Protein AF-A0A0D9NR97-F1 (afdb_monomer_lite)

InterPro domains:
  IPR059857 Pneumocandin biosynthesis cluster protein B, C-terminal domain [PF28402] (47-247)

Radius of gyration: 28.28 Å; chains: 1; bounding box: 56×122×60 Å

Secondary structure (DSSP, 8-state):
-----------------PPP----HHHHHHHHHHHHHHHHHHH--HHHHHHHHTTB-TTHHHHHHHHHHHHHHHTTTGGGG-----S---TTHHHHHHHHHHHHHHHH-TT-HHHHHHHHHHHHHHHHHHHHHHHHT-TTSTTSS-TTSHHHHHHHHHHHHHHHHH-GGGGT--HHHHHHHHHHHHHHHHHHHHHHHHHHHH-THHHHHB-HHHHHHHH-TTS-HHHHHHHHHHHHHH-HHHHHHHHHHHHHHHHHHHTSS-TT--HHHHHHHHHHHHHHHHHHHHHS-SS-------

Structure (mmCIF, N/CA/C/O backbone):
data_AF-A0A0D9NR97-F1
#
_entry.id   AF-A0A0D9NR97-F1
#
loop_
_atom_site.group_PDB
_atom_site.id
_atom_site.type_symbol
_atom_site.label_atom_id
_atom_site.label_alt_id
_atom_site.label_comp_id
_atom_site.label_asym_id
_atom_site.label_entity_id
_atom_site.label_seq_id
_atom_site.pdbx_PDB_ins_code
_atom_site.Cartn_x
_atom_site.Cartn_y
_atom_site.Cartn_z
_atom_site.occupancy
_atom_site.B_iso_or_equiv
_atom_site.auth_seq_id
_atom_site.auth_comp_id
_atom_site.auth_asym_id
_atom_site.auth_atom_id
_atom_site.pdbx_PDB_model_num
ATOM 1 N N . MET A 1 1 ? 11.703 -91.567 6.186 1.00 35.62 1 MET A N 1
ATOM 2 C CA . MET A 1 1 ? 12.306 -92.041 7.448 1.00 35.62 1 MET A CA 1
ATOM 3 C C . MET A 1 1 ? 11.923 -91.049 8.542 1.00 35.62 1 MET A C 1
ATOM 5 O O . MET A 1 1 ? 11.909 -89.858 8.264 1.00 35.62 1 MET A O 1
ATOM 9 N N . CYS A 1 2 ? 11.485 -91.590 9.680 1.00 31.70 2 CYS A N 1
ATOM 10 C CA . CYS A 1 2 ? 10.753 -91.023 10.828 1.00 31.70 2 CYS A CA 1
ATOM 11 C C . CYS A 1 2 ? 11.401 -89.784 11.506 1.00 31.70 2 CYS A C 1
ATOM 13 O O . CYS A 1 2 ? 12.622 -89.689 11.503 1.00 31.70 2 CYS A O 1
ATOM 15 N N . SER A 1 3 ? 10.616 -88.772 11.929 1.00 32.66 3 SER A N 1
ATOM 16 C CA . SER A 1 3 ? 10.076 -88.501 13.305 1.00 32.66 3 SER A CA 1
ATOM 17 C C . SER A 1 3 ? 11.116 -87.917 14.288 1.00 32.66 3 SER A C 1
ATOM 19 O O . SER A 1 3 ? 12.247 -88.371 14.273 1.00 32.66 3 SER A O 1
ATOM 21 N N . THR A 1 4 ? 10.859 -86.971 15.208 1.00 38.06 4 THR A N 1
ATOM 22 C CA . THR A 1 4 ? 9.632 -86.335 15.754 1.00 38.06 4 THR A CA 1
ATOM 23 C C . THR A 1 4 ? 10.000 -85.183 16.719 1.00 38.06 4 THR A C 1
ATOM 25 O O . THR A 1 4 ? 11.103 -85.191 17.255 1.00 38.06 4 THR A O 1
ATOM 28 N N . ALA A 1 5 ? 8.984 -84.359 17.046 1.00 35.72 5 ALA A N 1
ATOM 29 C CA . ALA A 1 5 ? 8.698 -83.694 18.342 1.00 35.72 5 ALA A CA 1
ATOM 30 C C . ALA A 1 5 ? 9.379 -82.343 18.669 1.00 35.72 5 ALA A C 1
ATOM 32 O O . ALA A 1 5 ? 10.565 -82.177 18.433 1.00 35.72 5 ALA A O 1
ATOM 33 N N . SER A 1 6 ? 8.730 -81.342 19.286 1.00 34.75 6 SER A N 1
ATOM 34 C CA . SER A 1 6 ? 7.321 -81.090 19.664 1.00 34.75 6 SER A CA 1
ATOM 35 C C . SER A 1 6 ? 7.167 -79.609 20.084 1.00 34.75 6 SER A C 1
ATOM 37 O O . SER A 1 6 ? 8.110 -79.025 20.611 1.00 34.75 6 SER A O 1
ATOM 39 N N . LEU A 1 7 ? 5.971 -79.031 19.904 1.00 36.19 7 LEU A N 1
ATOM 40 C CA . LEU A 1 7 ? 5.485 -77.808 20.583 1.00 36.19 7 LEU A CA 1
ATOM 41 C C . LEU A 1 7 ? 5.020 -78.127 22.022 1.00 36.19 7 LEU A C 1
ATOM 43 O O . LEU A 1 7 ? 4.705 -79.286 22.304 1.00 36.19 7 LEU A O 1
ATOM 47 N N . PRO A 1 8 ? 4.891 -77.114 22.905 1.00 39.56 8 PRO A N 1
ATOM 48 C CA . PRO A 1 8 ? 3.546 -76.768 23.391 1.00 39.56 8 PRO A CA 1
ATOM 49 C C . PRO A 1 8 ? 3.269 -75.256 23.620 1.00 39.56 8 PRO A C 1
ATOM 51 O O . PRO A 1 8 ? 4.105 -74.392 23.394 1.00 39.56 8 PRO A O 1
ATOM 54 N N . GLN A 1 9 ? 2.015 -75.015 24.015 1.00 36.81 9 GLN A N 1
ATOM 55 C CA . GLN A 1 9 ? 1.091 -73.869 23.921 1.00 36.81 9 GLN A CA 1
ATOM 56 C C . GLN A 1 9 ? 1.273 -72.618 24.837 1.00 36.81 9 GLN A C 1
ATOM 58 O O . GLN A 1 9 ? 2.148 -72.618 25.698 1.00 36.81 9 GLN A O 1
ATOM 63 N N . PRO A 1 10 ? 0.421 -71.563 24.663 1.00 45.75 10 PRO A N 1
ATOM 64 C CA . PRO A 1 10 ? 0.553 -70.212 25.248 1.00 45.75 10 PRO A CA 1
ATOM 65 C C . PRO A 1 10 ? -0.443 -69.849 26.388 1.00 45.75 10 PRO A C 1
ATOM 67 O O . PRO A 1 10 ? -1.363 -70.618 26.662 1.00 45.75 10 PRO A O 1
ATOM 70 N N . ALA A 1 11 ? -0.286 -68.608 26.913 1.00 36.69 11 ALA A N 1
ATOM 71 C CA . ALA A 1 11 ? -1.180 -67.719 27.718 1.00 36.69 11 ALA A CA 1
ATOM 72 C C . ALA A 1 11 ? -0.652 -67.397 29.152 1.00 36.69 11 ALA A C 1
ATOM 74 O O . ALA A 1 11 ? 0.082 -68.231 29.679 1.00 36.69 11 ALA A O 1
ATOM 75 N N . PRO A 1 12 ? -0.991 -66.249 29.812 1.00 43.81 12 PRO A N 1
ATOM 76 C CA . PRO A 1 12 ? -2.161 -65.384 29.589 1.00 43.81 12 PRO A CA 1
ATOM 77 C C . PRO A 1 12 ? -1.945 -63.847 29.602 1.00 43.81 12 PRO A C 1
ATOM 79 O O . PRO A 1 12 ? -0.886 -63.318 29.926 1.00 43.81 12 PRO A O 1
ATOM 82 N N . ASN A 1 13 ? -3.033 -63.159 29.239 1.00 35.06 13 ASN A N 1
ATOM 83 C CA . ASN A 1 13 ? -3.284 -61.719 29.319 1.00 35.06 13 ASN A CA 1
ATOM 84 C C . ASN A 1 13 ? -3.136 -61.142 30.738 1.00 35.06 13 ASN A C 1
ATOM 86 O O . ASN A 1 13 ? -3.553 -61.774 31.708 1.00 35.06 13 ASN A O 1
ATOM 90 N N . ALA A 1 14 ? -2.709 -59.880 30.818 1.00 33.94 14 ALA A N 1
ATOM 91 C CA . ALA A 1 14 ? -3.096 -58.958 31.884 1.00 33.94 14 ALA A CA 1
ATOM 92 C C . ALA A 1 14 ? -3.312 -57.550 31.296 1.00 33.94 14 ALA A C 1
ATOM 94 O O . ALA A 1 14 ? -2.522 -57.066 30.485 1.00 33.94 14 ALA A O 1
ATOM 95 N N . GLU A 1 15 ? -4.438 -56.958 31.680 1.00 29.20 15 GLU A N 1
ATOM 96 C CA . GLU A 1 15 ? -4.997 -55.668 31.275 1.00 29.20 15 GLU A CA 1
ATOM 97 C C . GLU A 1 15 ? -4.168 -54.441 31.718 1.00 29.20 15 GLU A C 1
ATOM 99 O O . GLU A 1 15 ? -3.645 -54.416 32.826 1.00 29.20 15 GLU A O 1
ATOM 104 N N . SER A 1 16 ? -4.100 -53.441 30.819 1.00 34.53 16 SER A N 1
ATOM 105 C CA . SER A 1 16 ? -4.274 -51.967 30.949 1.00 34.53 16 SER A CA 1
ATOM 106 C C . SER A 1 16 ? -4.030 -51.224 32.292 1.00 34.53 16 SER A C 1
ATOM 108 O O . SER A 1 16 ? -4.336 -51.758 33.352 1.00 34.53 16 SER A O 1
ATOM 110 N N . PRO A 1 17 ? -3.619 -49.925 32.277 1.00 38.81 17 PRO A N 1
ATOM 111 C CA . PRO A 1 17 ? -4.334 -48.884 31.523 1.00 38.81 17 PRO A CA 1
ATOM 112 C C . PRO A 1 17 ? -3.490 -47.836 30.774 1.00 38.81 17 PRO A C 1
ATOM 114 O O . PRO A 1 17 ? -2.342 -47.533 31.090 1.00 38.81 17 PRO A O 1
ATOM 117 N N . ALA A 1 18 ? -4.146 -47.250 29.773 1.00 38.41 18 ALA A N 1
ATOM 118 C CA . ALA A 1 18 ? -3.753 -46.043 29.057 1.00 38.41 18 ALA A CA 1
ATOM 119 C C . ALA A 1 18 ? -3.677 -44.800 29.967 1.00 38.41 18 ALA A C 1
ATOM 121 O O . ALA A 1 18 ? -4.406 -44.725 30.957 1.00 38.41 18 ALA A O 1
ATOM 122 N N . PRO A 1 19 ? -2.976 -43.740 29.530 1.00 34.38 19 PRO A N 1
ATOM 123 C CA . PRO A 1 19 ? -3.436 -42.383 29.727 1.00 34.38 19 PRO A CA 1
ATOM 124 C C . PRO A 1 19 ? -4.036 -41.848 28.421 1.00 34.38 19 PRO A C 1
ATOM 126 O O . PRO A 1 19 ? -3.385 -41.712 27.386 1.00 34.38 19 PRO A O 1
ATOM 129 N N . SER A 1 20 ? -5.319 -41.529 28.512 1.00 35.38 20 SER A N 1
ATOM 130 C CA . SER A 1 20 ? -5.967 -40.453 27.777 1.00 35.38 20 SER A CA 1
ATOM 131 C C . SER A 1 20 ? -5.199 -39.138 27.949 1.00 35.38 20 SER A C 1
ATOM 133 O O . SER A 1 20 ? -4.900 -38.765 29.082 1.00 35.38 20 SER A O 1
ATOM 135 N N . ASN A 1 21 ? -4.942 -38.403 26.868 1.00 29.48 21 ASN A N 1
ATOM 136 C CA . ASN A 1 21 ? -5.520 -37.069 26.663 1.00 29.48 21 ASN A CA 1
ATOM 137 C C . ASN A 1 21 ? -4.969 -36.389 25.408 1.00 29.48 21 ASN A C 1
ATOM 139 O O . ASN A 1 21 ? -3.797 -36.497 25.053 1.00 29.48 21 ASN A O 1
ATOM 143 N N . ALA A 1 22 ? -5.896 -35.700 24.753 1.00 41.59 22 ALA A N 1
ATOM 144 C CA . ALA A 1 22 ? -5.688 -34.740 23.692 1.00 41.59 22 ALA A CA 1
ATOM 145 C C . ALA A 1 22 ? -4.901 -33.504 24.179 1.00 41.59 22 ALA A C 1
ATOM 147 O O . ALA A 1 22 ? -4.722 -33.299 25.376 1.00 41.59 22 ALA A O 1
ATOM 148 N N . ASP A 1 23 ? -4.504 -32.671 23.213 1.00 35.78 23 ASP A N 1
ATOM 149 C CA . ASP A 1 23 ? -4.146 -31.255 23.379 1.00 35.78 23 ASP A CA 1
ATOM 150 C C . ASP A 1 23 ? -2.832 -30.931 24.112 1.00 35.78 23 ASP A C 1
ATOM 152 O O . ASP A 1 23 ? -2.814 -30.569 25.280 1.00 35.78 23 ASP A O 1
ATOM 156 N N . SER A 1 24 ? -1.687 -30.954 23.415 1.00 40.44 24 SER A N 1
ATOM 157 C CA . SER A 1 24 ? -0.455 -30.313 23.943 1.00 40.44 24 SER A CA 1
ATOM 158 C C . SER A 1 24 ? 0.471 -29.680 22.898 1.00 40.44 24 SER A C 1
ATOM 160 O O . SER A 1 24 ? 1.486 -29.089 23.249 1.00 40.44 24 SER A O 1
ATOM 162 N N . VAL A 1 25 ? 0.130 -29.710 21.606 1.00 42.81 25 VAL A N 1
ATOM 163 C CA . VAL A 1 25 ? 0.973 -29.065 20.574 1.00 42.81 25 VAL A CA 1
ATOM 164 C C . VAL A 1 25 ? 0.661 -27.564 20.427 1.00 42.81 25 VAL A C 1
ATOM 166 O O . VAL A 1 25 ? 1.450 -26.819 19.854 1.00 42.81 25 VAL A O 1
ATOM 169 N N . ASN A 1 26 ? -0.453 -27.084 20.994 1.00 44.22 26 ASN A N 1
ATOM 170 C CA . ASN A 1 26 ? -0.890 -25.691 20.851 1.00 44.22 26 ASN A CA 1
ATOM 171 C C . ASN A 1 26 ? -0.457 -24.778 22.017 1.00 44.22 26 ASN A C 1
ATOM 173 O O . ASN A 1 26 ? -0.358 -23.568 21.835 1.00 44.22 26 ASN A O 1
ATOM 177 N N . GLU A 1 27 ? -0.149 -25.330 23.197 1.00 40.56 27 GLU A N 1
ATOM 178 C CA . GLU A 1 27 ? 0.243 -24.527 24.366 1.00 40.56 27 GLU A CA 1
ATOM 179 C C . GLU A 1 27 ? 1.685 -24.021 24.274 1.00 40.56 27 GLU A C 1
ATOM 181 O O . GLU A 1 27 ? 1.935 -22.854 24.545 1.00 40.56 27 GLU A O 1
ATOM 186 N N . ALA A 1 28 ? 2.635 -24.836 23.801 1.00 42.94 28 ALA A N 1
ATOM 187 C CA . ALA A 1 28 ? 4.038 -24.419 23.706 1.00 42.94 28 ALA A CA 1
ATOM 188 C C . ALA A 1 28 ? 4.248 -23.249 22.723 1.00 42.94 28 ALA A C 1
ATOM 190 O O . ALA A 1 28 ? 4.999 -22.318 23.012 1.00 42.94 28 ALA A O 1
ATOM 191 N N . GLY A 1 29 ? 3.546 -23.255 21.583 1.00 38.19 29 GLY A N 1
ATOM 192 C CA . GLY A 1 29 ? 3.574 -22.146 20.624 1.00 38.19 29 GLY A CA 1
ATOM 193 C C . GLY A 1 29 ? 2.890 -20.881 21.154 1.00 38.19 29 GLY A C 1
ATOM 194 O O . GLY A 1 29 ? 3.375 -19.778 20.913 1.00 38.19 29 GLY A O 1
ATOM 195 N N . GLN A 1 30 ? 1.804 -21.031 21.921 1.00 44.72 30 GLN A N 1
ATOM 196 C CA . GLN A 1 30 ? 1.100 -19.904 22.539 1.00 44.72 30 GLN A CA 1
ATOM 197 C C . GLN A 1 30 ? 1.875 -19.292 23.709 1.00 44.72 30 GLN A C 1
ATOM 199 O O . GLN A 1 30 ? 1.870 -18.072 23.847 1.00 44.72 30 GLN A O 1
ATOM 204 N N . THR A 1 31 ? 2.566 -20.096 24.517 1.00 47.78 31 THR A N 1
ATOM 205 C CA . THR A 1 31 ? 3.389 -19.615 25.636 1.00 47.78 31 THR A CA 1
ATOM 206 C C . THR A 1 31 ? 4.605 -18.842 25.130 1.00 47.78 31 THR A C 1
ATOM 208 O O . THR A 1 31 ? 4.822 -17.717 25.562 1.00 47.78 31 THR A O 1
ATOM 211 N N . ILE A 1 32 ? 5.317 -19.350 24.114 1.00 53.28 32 ILE A N 1
ATOM 212 C CA . ILE A 1 32 ? 6.463 -18.640 23.510 1.00 53.28 32 ILE A CA 1
ATOM 213 C C . ILE A 1 32 ? 6.027 -17.318 22.859 1.00 53.28 32 ILE A C 1
ATOM 215 O O . ILE A 1 32 ? 6.727 -16.310 22.962 1.00 53.28 32 ILE A O 1
ATOM 219 N N . GLN A 1 33 ? 4.868 -17.305 22.193 1.00 55.91 33 GLN A N 1
ATOM 220 C CA . GLN A 1 33 ? 4.321 -16.085 21.604 1.00 55.91 33 GLN A CA 1
ATOM 221 C C . GLN A 1 33 ? 3.902 -15.077 22.688 1.00 55.91 33 GLN A C 1
ATOM 223 O O . GLN A 1 33 ? 4.242 -13.904 22.576 1.00 55.91 33 GLN A O 1
ATOM 228 N N . ARG A 1 34 ? 3.240 -15.530 23.764 1.00 59.25 34 ARG A N 1
ATOM 229 C CA . ARG A 1 34 ? 2.846 -14.680 24.902 1.00 59.25 34 ARG A CA 1
ATOM 230 C C . ARG A 1 34 ? 4.043 -14.090 25.642 1.00 59.25 34 ARG A C 1
ATOM 232 O O . ARG A 1 34 ? 4.005 -12.913 25.976 1.00 59.25 34 ARG A O 1
ATOM 239 N N . ASP A 1 35 ? 5.103 -14.861 25.861 1.00 57.41 35 ASP A N 1
ATOM 240 C CA . ASP A 1 35 ? 6.305 -14.375 26.548 1.00 57.41 35 ASP A CA 1
ATOM 241 C C . ASP A 1 35 ? 7.045 -13.321 25.710 1.00 57.41 35 ASP A C 1
ATOM 243 O O . ASP A 1 35 ? 7.505 -12.302 26.232 1.00 57.41 35 ASP A O 1
ATOM 247 N N . ALA A 1 36 ? 7.104 -13.521 24.389 1.00 61.53 36 ALA A N 1
ATOM 248 C CA . ALA A 1 36 ? 7.646 -12.533 23.460 1.00 61.53 36 ALA A CA 1
ATOM 249 C C . ALA A 1 36 ? 6.779 -11.264 23.393 1.00 61.53 36 ALA A C 1
ATOM 251 O O . ALA A 1 36 ? 7.316 -10.157 23.357 1.00 61.53 36 ALA A O 1
ATOM 252 N N . ASP A 1 37 ? 5.454 -11.412 23.405 1.00 63.28 37 ASP A N 1
ATOM 253 C CA . ASP A 1 37 ? 4.512 -10.293 23.378 1.00 63.28 37 ASP A CA 1
ATOM 254 C C . ASP A 1 37 ? 4.569 -9.482 24.691 1.00 63.28 37 ASP A C 1
ATOM 256 O O . ASP A 1 37 ? 4.649 -8.254 24.639 1.00 63.28 37 ASP A O 1
ATOM 260 N N . ASN A 1 38 ? 4.663 -10.138 25.854 1.00 62.28 38 ASN A N 1
ATOM 261 C CA . ASN A 1 38 ? 4.843 -9.480 27.157 1.00 62.28 38 ASN A CA 1
ATOM 262 C C . ASN A 1 38 ? 6.177 -8.718 27.233 1.00 62.28 38 ASN A C 1
ATOM 264 O O . ASN A 1 38 ? 6.213 -7.557 27.634 1.00 62.28 38 ASN A O 1
ATOM 268 N N . SER A 1 39 ? 7.271 -9.317 26.749 1.00 67.31 39 SER A N 1
ATOM 269 C CA . SER A 1 39 ? 8.572 -8.638 26.679 1.00 67.31 39 SER A CA 1
ATOM 270 C C . SER A 1 39 ? 8.544 -7.398 25.774 1.00 67.31 39 SER A C 1
ATOM 272 O O . SER A 1 39 ? 9.239 -6.419 26.046 1.00 67.31 39 SER A O 1
ATOM 274 N N . ILE A 1 40 ? 7.732 -7.405 24.711 1.00 66.94 40 ILE A N 1
ATOM 275 C CA . ILE A 1 40 ? 7.556 -6.250 23.820 1.00 66.94 40 ILE A CA 1
ATOM 276 C C . ILE A 1 40 ? 6.692 -5.166 24.469 1.00 66.94 40 ILE A C 1
ATOM 278 O O . ILE A 1 40 ? 6.982 -3.987 24.258 1.00 66.94 40 ILE A O 1
ATOM 282 N N . GLN A 1 41 ? 5.666 -5.528 25.249 1.00 64.69 41 GLN A N 1
ATOM 283 C CA . GLN A 1 41 ? 4.897 -4.550 26.031 1.00 64.69 41 GLN A CA 1
ATOM 284 C C . GLN A 1 41 ? 5.812 -3.784 26.991 1.00 64.69 41 GLN A C 1
ATOM 286 O O . GLN A 1 41 ? 5.745 -2.556 27.033 1.00 64.69 41 GLN A O 1
ATOM 291 N N . ASP A 1 42 ? 6.734 -4.485 27.652 1.00 61.34 42 ASP A N 1
ATOM 292 C CA . ASP A 1 42 ? 7.694 -3.884 28.584 1.00 61.34 42 ASP A CA 1
ATOM 293 C C . ASP A 1 42 ? 8.821 -3.104 27.878 1.00 61.34 42 ASP A C 1
ATOM 295 O O . ASP A 1 42 ? 9.339 -2.122 28.411 1.00 61.34 42 ASP A O 1
ATOM 299 N N . ALA A 1 43 ? 9.203 -3.503 26.659 1.00 68.25 43 ALA A N 1
ATOM 300 C CA . ALA A 1 43 ? 10.280 -2.870 25.890 1.00 68.25 43 ALA A CA 1
ATOM 301 C C . ALA A 1 43 ? 9.822 -1.713 24.976 1.00 68.25 43 ALA A C 1
ATOM 303 O O . ALA A 1 43 ? 10.659 -1.020 24.383 1.00 68.25 43 ALA A O 1
ATOM 304 N N . ALA A 1 44 ? 8.514 -1.495 24.808 1.00 75.75 44 ALA A N 1
ATOM 305 C CA . ALA A 1 44 ? 7.996 -0.451 23.932 1.00 75.75 44 ALA A CA 1
ATOM 306 C C . ALA A 1 44 ? 8.230 0.942 24.535 1.00 75.75 44 ALA A C 1
ATOM 308 O O . ALA A 1 44 ? 7.672 1.308 25.566 1.00 75.75 44 ALA A O 1
ATOM 309 N N . THR A 1 45 ? 9.025 1.776 23.858 1.00 84.50 45 THR A N 1
ATOM 310 C CA . THR A 1 45 ? 9.259 3.146 24.334 1.00 84.50 45 THR A CA 1
ATOM 311 C C . THR A 1 45 ? 7.969 3.982 24.261 1.00 84.50 45 THR A C 1
ATOM 313 O O . THR A 1 45 ? 7.220 3.863 23.282 1.00 84.50 45 THR A O 1
ATOM 316 N N . PRO A 1 46 ? 7.710 4.897 25.218 1.00 85.69 46 PRO A N 1
ATOM 317 C CA . PRO A 1 46 ? 6.501 5.734 25.215 1.00 85.69 46 PRO A CA 1
ATOM 318 C C . PRO A 1 46 ? 6.292 6.522 23.909 1.00 85.69 46 PRO A C 1
ATOM 320 O O . PRO A 1 46 ? 5.164 6.695 23.434 1.00 85.69 46 PRO A O 1
ATOM 323 N N . GLY A 1 47 ? 7.390 6.953 23.278 1.00 87.50 47 GLY A N 1
ATOM 324 C CA . GLY A 1 47 ? 7.358 7.617 21.974 1.00 87.50 47 GLY A CA 1
ATOM 325 C C . GLY A 1 47 ? 6.845 6.705 20.856 1.00 87.50 47 GLY A C 1
ATOM 326 O O . GLY A 1 47 ? 6.003 7.120 20.061 1.00 87.50 47 GLY A O 1
ATOM 327 N N . LEU A 1 48 ? 7.286 5.443 20.818 1.00 89.75 48 LEU A N 1
ATOM 328 C CA . LEU A 1 48 ? 6.836 4.474 19.818 1.00 89.75 48 LEU A CA 1
ATOM 329 C C . LEU A 1 48 ? 5.356 4.111 20.007 1.00 89.75 48 LEU A C 1
ATOM 331 O O . LEU A 1 48 ? 4.624 4.030 19.022 1.00 89.75 48 LEU A O 1
ATOM 335 N N . VAL A 1 49 ? 4.902 3.966 21.257 1.00 90.12 49 VAL A N 1
ATOM 336 C CA . VAL A 1 49 ? 3.487 3.726 21.598 1.00 90.12 49 VAL A CA 1
ATOM 337 C C . VAL A 1 49 ? 2.600 4.871 21.112 1.00 90.12 49 VAL A C 1
ATOM 339 O O . VAL A 1 49 ? 1.549 4.628 20.514 1.00 90.12 49 VAL A O 1
ATOM 342 N N . THR A 1 50 ? 3.046 6.113 21.303 1.00 91.19 50 THR A N 1
ATOM 343 C CA . THR A 1 50 ? 2.327 7.313 20.850 1.00 91.19 50 THR A CA 1
ATOM 344 C C . THR A 1 50 ? 2.240 7.371 19.324 1.00 91.19 50 THR A C 1
ATOM 346 O O . THR A 1 50 ? 1.160 7.576 18.766 1.00 91.19 50 THR A O 1
ATOM 349 N N . VAL A 1 51 ? 3.354 7.119 18.629 1.00 92.69 51 VAL A N 1
ATOM 350 C CA . VAL A 1 51 ? 3.397 7.076 17.157 1.00 92.69 51 VAL A CA 1
ATOM 351 C C . VAL A 1 51 ? 2.496 5.969 16.607 1.00 92.69 51 VAL A C 1
ATOM 353 O O . VAL A 1 51 ? 1.737 6.205 15.667 1.00 92.69 51 VAL A O 1
ATOM 356 N N . ALA A 1 52 ? 2.540 4.778 17.207 1.00 93.25 52 ALA A N 1
ATOM 357 C CA . ALA A 1 52 ? 1.694 3.646 16.841 1.00 93.25 52 ALA A CA 1
ATOM 358 C C . ALA A 1 52 ? 0.203 3.990 16.953 1.00 93.25 52 ALA A C 1
ATOM 360 O O . ALA A 1 52 ? -0.559 3.723 16.023 1.00 93.25 52 ALA A O 1
ATOM 361 N N . LYS A 1 53 ? -0.201 4.672 18.033 1.00 92.06 53 LYS A N 1
ATOM 362 C CA . LYS A 1 53 ? -1.592 5.098 18.228 1.00 92.06 53 LYS A CA 1
ATOM 363 C C . LYS A 1 53 ? -2.081 6.034 17.117 1.00 92.06 53 LYS A C 1
ATOM 365 O O . LYS A 1 53 ? -3.222 5.939 16.678 1.00 92.06 53 LYS A O 1
ATOM 370 N N . ALA A 1 54 ? -1.202 6.904 16.623 1.00 93.19 54 ALA A N 1
ATOM 371 C CA . ALA A 1 54 ? -1.508 7.868 15.569 1.00 93.19 54 ALA A CA 1
ATOM 372 C C . ALA A 1 54 ? -1.488 7.276 14.144 1.00 93.19 54 ALA A C 1
ATOM 374 O O . ALA A 1 54 ? -1.688 8.013 13.176 1.00 93.19 54 ALA A O 1
ATOM 375 N N . CYS A 1 55 ? -1.219 5.976 13.972 1.00 95.31 55 CYS A N 1
ATOM 376 C CA . CYS A 1 55 ? -1.103 5.347 12.650 1.00 95.31 55 CYS A CA 1
ATOM 377 C C . CYS A 1 55 ? -2.449 5.032 11.988 1.00 95.31 55 CYS A C 1
ATOM 379 O O . CYS A 1 55 ? -2.515 4.959 10.759 1.00 95.31 55 CYS A O 1
ATOM 381 N N . VAL A 1 56 ? -3.509 4.863 12.777 1.00 95.06 56 VAL A N 1
ATOM 382 C CA . VAL A 1 56 ? -4.880 4.677 12.288 1.00 95.06 56 VAL A CA 1
A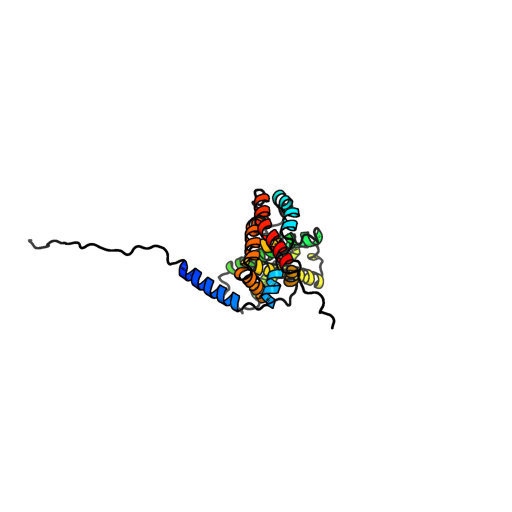TOM 383 C C . VAL A 1 56 ? -5.598 6.021 12.345 1.00 95.06 56 VAL A C 1
ATOM 385 O O . VAL A 1 56 ? -5.435 6.788 13.292 1.00 95.06 56 VAL A O 1
ATOM 388 N N . ARG A 1 57 ? -6.357 6.348 11.301 1.00 94.62 57 ARG A N 1
ATOM 389 C CA . ARG A 1 57 ? -7.134 7.588 11.239 1.00 94.62 57 ARG A CA 1
ATOM 390 C C . ARG A 1 57 ? -8.223 7.597 12.317 1.00 94.62 57 ARG A C 1
ATOM 392 O O . ARG A 1 57 ? -8.885 6.585 12.527 1.00 94.62 57 ARG A O 1
ATOM 399 N N . SER A 1 58 ? -8.429 8.734 12.973 1.00 92.50 58 SER A N 1
ATOM 400 C CA . SER A 1 58 ? -9.421 8.875 14.049 1.00 92.50 58 SER A CA 1
ATOM 401 C C . SER A 1 58 ? -10.862 8.927 13.536 1.00 92.50 58 SER A C 1
ATOM 403 O O . SER A 1 58 ? -11.777 8.467 14.209 1.00 92.50 58 SER A O 1
ATOM 405 N N . ASP A 1 59 ? -11.071 9.421 12.318 1.00 94.12 59 ASP A N 1
ATOM 406 C CA . ASP A 1 59 ? -12.369 9.547 11.647 1.00 94.12 59 ASP A CA 1
ATOM 407 C C . ASP A 1 59 ? -12.767 8.278 10.864 1.00 94.12 59 ASP A C 1
ATOM 409 O O . ASP A 1 59 ? -13.543 8.345 9.911 1.00 94.12 59 ASP A O 1
ATOM 413 N N . PHE A 1 60 ? -12.229 7.106 11.228 1.00 93.81 60 PHE A N 1
ATOM 414 C CA . PHE A 1 60 ? -12.388 5.866 10.456 1.00 93.81 60 PHE A CA 1
ATOM 415 C C . PHE A 1 60 ? -13.854 5.474 10.221 1.00 93.81 60 PHE A C 1
ATOM 417 O O . PHE A 1 60 ? -14.170 4.977 9.142 1.00 93.81 60 PHE A O 1
ATOM 424 N N . VAL A 1 61 ? -14.749 5.730 11.184 1.00 94.00 61 VAL A N 1
ATOM 425 C CA . VAL A 1 61 ? -16.189 5.455 11.043 1.00 94.00 61 VAL A CA 1
ATOM 426 C C . VAL A 1 61 ? -16.791 6.317 9.936 1.00 94.00 61 VAL A C 1
ATOM 428 O O . VAL A 1 61 ? -17.261 5.774 8.941 1.00 94.00 61 VAL A O 1
ATOM 431 N N . GLN A 1 62 ? -16.701 7.645 10.056 1.00 94.31 62 GLN A N 1
ATOM 432 C CA . GLN A 1 62 ? -17.233 8.589 9.064 1.00 94.31 62 GLN A CA 1
ATOM 433 C C . GLN A 1 62 ? -16.627 8.344 7.676 1.00 94.31 62 GLN A C 1
ATOM 435 O O . GLN A 1 62 ? -17.312 8.386 6.648 1.00 94.31 62 GLN A O 1
ATOM 440 N N . PHE A 1 63 ? -15.327 8.046 7.643 1.00 93.81 63 PHE A N 1
ATOM 441 C CA . PHE A 1 63 ? -14.625 7.726 6.415 1.00 93.81 63 PHE A CA 1
ATOM 442 C C . PHE A 1 63 ? -15.196 6.482 5.724 1.00 93.81 63 PHE A C 1
ATOM 444 O O . PHE A 1 63 ? -15.428 6.508 4.512 1.00 93.81 63 PHE A O 1
ATOM 451 N N . LEU A 1 64 ? -15.441 5.405 6.474 1.00 93.94 64 LEU A N 1
ATOM 452 C CA . LEU A 1 64 ? -16.020 4.179 5.931 1.00 93.94 64 LEU A CA 1
ATOM 453 C C . LEU A 1 64 ? -17.490 4.362 5.553 1.00 93.94 64 LEU A C 1
ATOM 455 O O . LEU A 1 64 ? -17.874 3.925 4.474 1.00 93.94 64 LEU A O 1
ATOM 459 N N . GLU A 1 65 ? -18.292 5.064 6.353 1.00 93.69 65 GLU A N 1
ATOM 460 C CA . GLU A 1 65 ? -19.695 5.375 6.026 1.00 93.69 65 GLU A CA 1
ATOM 461 C C . GLU A 1 65 ? -19.821 6.069 4.666 1.00 93.69 65 GLU A C 1
ATOM 463 O O . GLU A 1 65 ? -20.688 5.730 3.863 1.00 93.69 65 GLU A O 1
ATOM 468 N N . THR A 1 66 ? -18.898 6.987 4.377 1.00 92.50 66 THR A N 1
ATOM 469 C CA . THR A 1 66 ? -18.896 7.752 3.126 1.00 92.50 66 THR A CA 1
ATOM 470 C C . THR A 1 66 ? -18.494 6.907 1.912 1.00 92.50 66 THR A C 1
ATOM 472 O O . THR A 1 66 ? -18.926 7.177 0.793 1.00 92.50 66 THR A O 1
ATOM 475 N N . ASN A 1 67 ? -17.631 5.902 2.091 1.00 92.38 67 ASN A N 1
ATOM 476 C CA . ASN A 1 67 ? -16.938 5.261 0.970 1.00 92.38 67 ASN A CA 1
ATOM 477 C C . ASN A 1 67 ? -17.306 3.794 0.730 1.00 92.38 67 ASN A C 1
ATOM 479 O O . ASN A 1 67 ? -17.197 3.315 -0.401 1.00 92.38 67 ASN A O 1
ATOM 483 N N . LEU A 1 68 ? -17.715 3.071 1.770 1.00 91.25 68 LEU A N 1
ATOM 484 C CA . LEU A 1 68 ? -17.809 1.615 1.750 1.00 91.25 68 LEU A CA 1
ATOM 485 C C . LEU A 1 68 ? -18.881 1.109 0.778 1.00 91.25 68 LEU A C 1
ATOM 487 O O . LEU A 1 68 ? -18.638 0.142 0.060 1.00 91.25 68 LEU A O 1
ATOM 491 N N . SER A 1 69 ? -20.027 1.790 0.699 1.00 89.69 69 SER A N 1
ATOM 492 C CA . SER A 1 69 ? -21.109 1.460 -0.240 1.00 89.69 69 SER A CA 1
ATOM 493 C C . SER A 1 69 ? -20.626 1.513 -1.692 1.00 89.69 69 SER A C 1
ATOM 495 O O . SER A 1 69 ? -20.772 0.544 -2.436 1.00 89.69 69 SER A O 1
ATOM 497 N N . ARG A 1 70 ? -19.953 2.607 -2.065 1.00 90.50 70 ARG A N 1
ATOM 498 C CA . ARG A 1 70 ? -19.347 2.797 -3.388 1.00 90.50 70 ARG A CA 1
ATOM 499 C C . ARG A 1 70 ? -18.318 1.710 -3.697 1.00 90.50 70 ARG A C 1
ATOM 501 O O . ARG A 1 70 ? -18.298 1.185 -4.807 1.00 90.50 70 ARG A O 1
ATOM 508 N N . TRP A 1 71 ? -17.467 1.363 -2.733 1.00 92.38 71 TRP A N 1
ATOM 509 C CA . TRP A 1 71 ? -16.458 0.317 -2.918 1.00 92.38 71 TRP A CA 1
ATOM 510 C C . TRP A 1 71 ? -17.065 -1.077 -3.052 1.00 92.38 71 TRP A C 1
ATOM 512 O O . TRP A 1 71 ? -16.568 -1.864 -3.848 1.00 92.38 71 TRP A O 1
ATOM 522 N N . CYS A 1 72 ? -18.148 -1.387 -2.341 1.00 90.81 72 CYS A N 1
ATOM 523 C CA . CYS A 1 72 ? -18.832 -2.671 -2.503 1.00 90.81 72 CYS A CA 1
ATOM 524 C C . CYS A 1 72 ? -19.551 -2.753 -3.860 1.00 90.81 72 CYS A C 1
ATOM 526 O O . CYS A 1 72 ? -19.567 -3.800 -4.492 1.00 90.81 72 CYS A O 1
ATOM 528 N N . GLN A 1 73 ? -20.069 -1.638 -4.379 1.00 89.00 73 GLN A N 1
ATOM 529 C CA . GLN A 1 73 ? -20.733 -1.624 -5.686 1.00 89.00 73 GLN A CA 1
ATOM 530 C C . GLN A 1 73 ? -19.759 -1.699 -6.870 1.00 89.00 73 GLN A C 1
ATOM 532 O O . GLN A 1 73 ? -20.059 -2.335 -7.880 1.00 89.00 73 GLN A O 1
ATOM 537 N N . HIS A 1 74 ? -18.602 -1.039 -6.775 1.00 87.31 74 HIS A N 1
ATOM 538 C CA . HIS A 1 74 ? -17.730 -0.810 -7.937 1.00 87.31 74 HIS A CA 1
ATOM 539 C C . HIS A 1 74 ? -16.287 -1.298 -7.765 1.00 87.31 74 HIS A C 1
ATOM 541 O O . HIS A 1 74 ? -15.495 -1.225 -8.708 1.00 87.31 74 HIS A O 1
ATOM 547 N N . GLY A 1 75 ? -15.928 -1.771 -6.574 1.00 89.38 75 GLY A N 1
ATOM 548 C CA . GLY A 1 75 ? -14.553 -2.081 -6.210 1.00 89.38 75 GLY A CA 1
ATOM 549 C C . GLY A 1 75 ? -13.686 -0.829 -6.089 1.00 89.38 75 GLY A C 1
ATOM 550 O O . GLY A 1 75 ? -14.147 0.310 -6.198 1.00 89.38 75 GLY A O 1
ATOM 551 N N . LEU A 1 76 ? -12.388 -1.049 -5.877 1.00 86.88 76 LEU A N 1
ATOM 552 C CA . LEU A 1 76 ? -11.386 0.019 -5.932 1.00 86.88 76 LEU A CA 1
ATOM 553 C C . LEU A 1 76 ? -10.783 0.184 -7.324 1.00 86.88 76 LEU A C 1
ATOM 555 O O . LEU A 1 76 ? -10.295 1.252 -7.643 1.00 86.88 76 LEU A O 1
ATOM 559 N N . TRP A 1 77 ? -10.803 -0.838 -8.171 1.00 81.50 77 TRP A N 1
ATOM 560 C CA . TRP A 1 77 ? -10.047 -0.819 -9.428 1.00 81.50 77 TRP A CA 1
ATOM 561 C C . TRP A 1 77 ? -10.890 -0.412 -10.646 1.00 81.50 77 TRP A C 1
ATOM 563 O O . TRP A 1 77 ? -10.350 -0.272 -11.739 1.00 81.50 77 TRP A O 1
ATOM 573 N N . GLY A 1 78 ? -12.203 -0.214 -10.467 1.00 67.56 78 GLY A N 1
ATOM 574 C CA . GLY A 1 78 ? -13.145 0.084 -11.548 1.00 67.56 78 GLY A CA 1
ATOM 575 C C . GLY A 1 78 ? -13.219 -1.018 -12.617 1.00 67.56 78 GLY A C 1
ATOM 576 O O . GLY A 1 78 ? -12.694 -2.120 -12.453 1.00 67.56 78 GLY A O 1
ATOM 577 N N . ARG A 1 79 ? -13.849 -0.707 -13.760 1.00 56.47 79 ARG A N 1
ATOM 578 C CA . ARG A 1 79 ? -13.879 -1.577 -14.958 1.00 56.47 79 ARG A CA 1
ATOM 579 C C . ARG A 1 79 ? -12.512 -1.630 -15.683 1.00 56.47 79 ARG A C 1
ATOM 581 O O . ARG A 1 79 ? -12.362 -2.307 -16.692 1.00 56.47 79 ARG A O 1
ATOM 588 N N . GLU A 1 80 ? -11.509 -0.918 -15.165 1.00 54.25 80 GLU A N 1
ATOM 589 C CA . GLU A 1 80 ? -10.210 -0.652 -15.799 1.00 54.25 80 GLU A CA 1
ATOM 590 C C . GLU A 1 80 ? -9.218 -1.822 -15.751 1.00 54.25 80 GLU A C 1
ATOM 592 O O . GLU A 1 80 ? -8.254 -1.818 -16.514 1.00 54.25 80 GLU A O 1
ATOM 597 N N . ARG A 1 81 ? -9.481 -2.891 -14.974 1.00 52.31 81 ARG A N 1
ATOM 598 C CA . ARG A 1 81 ? -8.717 -4.150 -15.130 1.00 52.31 81 ARG A CA 1
ATOM 599 C C . ARG A 1 81 ? -8.897 -4.793 -16.514 1.00 52.31 81 ARG A C 1
ATOM 601 O O . ARG A 1 81 ? -8.182 -5.732 -16.851 1.00 52.31 81 ARG A O 1
ATOM 608 N N . SER A 1 82 ? -9.831 -4.286 -17.315 1.00 41.84 82 SER A N 1
ATOM 609 C CA . SER A 1 82 ? -10.148 -4.751 -18.659 1.00 41.84 82 SER A CA 1
ATOM 610 C C . SER A 1 82 ? -9.670 -3.751 -19.717 1.00 41.84 82 SER A C 1
ATOM 612 O O . SER A 1 82 ? -10.477 -3.222 -20.473 1.00 41.84 82 SER A O 1
ATOM 614 N N . SER A 1 83 ? -8.367 -3.472 -19.805 1.00 41.78 83 SER A N 1
ATOM 615 C CA . SER A 1 83 ? -7.821 -2.925 -21.054 1.00 41.78 83 SER A CA 1
ATOM 616 C C . SER A 1 83 ? -6.791 -3.891 -21.619 1.00 41.78 83 SER A C 1
ATOM 618 O O . SER A 1 83 ? -5.673 -4.031 -21.131 1.00 41.78 83 SER A O 1
ATOM 620 N N . GLY A 1 84 ? -7.248 -4.634 -22.626 1.00 44.09 84 GLY A N 1
ATOM 621 C CA . GLY A 1 84 ? -6.408 -5.475 -23.449 1.00 44.09 84 GLY A CA 1
ATOM 622 C C . GLY A 1 84 ? -5.415 -4.614 -24.217 1.00 44.09 84 GLY A C 1
ATOM 623 O O . GLY A 1 84 ? -5.788 -3.769 -25.031 1.00 44.09 84 GLY A O 1
ATOM 624 N N . HIS A 1 85 ? -4.136 -4.877 -23.998 1.00 40.91 85 HIS A N 1
ATOM 625 C CA . HIS A 1 85 ? -3.157 -4.732 -25.056 1.00 40.91 85 HIS A CA 1
ATOM 626 C C . HIS A 1 85 ? -2.732 -6.131 -25.477 1.00 40.91 85 HIS A C 1
ATOM 628 O O . HIS A 1 85 ? -1.975 -6.812 -24.794 1.00 40.91 85 HIS A O 1
ATOM 634 N N . MET A 1 86 ? -3.270 -6.566 -26.617 1.00 46.06 86 MET A N 1
ATOM 635 C CA . MET A 1 86 ? -2.689 -7.659 -27.379 1.00 46.06 86 MET A CA 1
ATOM 636 C C . MET A 1 86 ? -1.323 -7.201 -27.894 1.00 46.06 86 MET A C 1
ATOM 638 O O . MET A 1 86 ? -1.257 -6.503 -28.900 1.00 46.06 86 MET A O 1
ATOM 642 N N . ALA A 1 87 ? -0.238 -7.578 -27.220 1.00 42.12 87 ALA A N 1
ATOM 643 C CA . ALA A 1 87 ? 1.108 -7.501 -27.784 1.00 42.12 87 ALA A CA 1
ATOM 644 C C . ALA A 1 87 ? 2.079 -8.370 -26.974 1.00 42.12 87 ALA A C 1
ATOM 646 O O . ALA A 1 87 ? 2.627 -7.913 -25.979 1.00 42.12 87 ALA A O 1
ATOM 647 N N . ARG A 1 88 ? 2.312 -9.600 -27.464 1.00 47.34 88 ARG A N 1
ATOM 648 C CA . ARG A 1 88 ? 3.215 -10.637 -26.922 1.00 47.34 88 ARG A CA 1
ATOM 649 C C . ARG A 1 88 ? 2.871 -11.106 -25.501 1.00 47.34 88 ARG A C 1
ATOM 651 O O . ARG A 1 88 ? 2.657 -10.317 -24.596 1.00 47.34 88 ARG A O 1
ATOM 658 N N . VAL A 1 89 ? 2.888 -12.424 -25.293 1.00 52.81 89 VAL A N 1
ATOM 659 C CA . VAL A 1 89 ? 2.951 -13.005 -23.944 1.00 52.81 89 VAL A CA 1
ATOM 660 C C . VAL A 1 89 ? 4.313 -12.616 -23.369 1.00 52.81 89 VAL A C 1
ATOM 662 O O . VAL A 1 89 ? 5.312 -13.302 -23.588 1.00 52.81 89 VAL A O 1
ATOM 665 N N . ASP A 1 90 ? 4.387 -11.439 -22.751 1.00 65.50 90 ASP A N 1
ATOM 666 C CA . ASP A 1 90 ? 5.594 -10.987 -22.081 1.00 65.50 90 ASP A CA 1
ATOM 667 C C . ASP A 1 90 ? 5.777 -11.845 -20.829 1.00 65.50 90 ASP A C 1
ATOM 669 O O . ASP A 1 90 ? 4.864 -12.026 -20.021 1.00 65.50 90 ASP A O 1
ATOM 673 N N . LYS A 1 91 ? 6.989 -12.370 -20.651 1.00 77.31 91 LYS A N 1
ATOM 674 C CA . LYS A 1 91 ? 7.383 -13.147 -19.475 1.00 77.31 91 LYS A CA 1
ATOM 675 C C . LYS A 1 91 ? 7.077 -12.409 -18.164 1.00 77.31 91 LYS A C 1
ATOM 677 O O . LYS A 1 91 ? 6.924 -13.050 -17.127 1.00 77.31 91 LYS A O 1
ATOM 682 N N . TYR A 1 92 ? 7.006 -11.079 -18.205 1.00 86.88 92 TYR A N 1
ATOM 683 C CA . TYR A 1 92 ? 6.783 -10.223 -17.045 1.00 86.88 92 TYR A CA 1
ATOM 684 C C . TYR A 1 92 ? 5.417 -9.525 -17.045 1.00 86.88 92 TYR A C 1
ATOM 686 O O . TYR A 1 92 ? 5.256 -8.534 -16.336 1.00 86.88 92 TYR A O 1
ATOM 694 N N . GLU A 1 93 ? 4.431 -10.044 -17.787 1.00 87.12 93 GLU A N 1
ATOM 695 C CA . GLU A 1 93 ? 3.107 -9.431 -17.976 1.00 87.12 93 GLU A CA 1
ATOM 696 C C . GLU A 1 93 ? 2.482 -8.936 -16.664 1.00 87.12 93 GLU A C 1
ATOM 698 O O . GLU A 1 93 ? 2.168 -7.759 -16.547 1.00 87.12 93 GLU A O 1
ATOM 703 N N . LYS A 1 94 ? 2.386 -9.777 -15.624 1.00 89.56 94 LYS A N 1
ATOM 704 C CA . LYS A 1 94 ? 1.769 -9.382 -14.339 1.00 89.56 94 LYS A CA 1
ATOM 705 C C . LYS A 1 94 ? 2.494 -8.226 -13.652 1.00 89.56 94 LYS A C 1
ATOM 707 O O . LYS A 1 94 ? 1.851 -7.332 -13.102 1.00 89.56 94 LYS A O 1
ATOM 712 N N . LEU A 1 95 ? 3.825 -8.229 -13.699 1.00 92.31 95 LEU A N 1
ATOM 713 C CA . LEU A 1 95 ? 4.650 -7.169 -13.128 1.00 92.31 95 LEU A CA 1
ATOM 714 C C . LEU A 1 95 ? 4.530 -5.872 -13.943 1.00 92.31 95 LEU A C 1
ATOM 716 O O . LEU A 1 95 ? 4.428 -4.790 -13.363 1.00 92.31 95 LEU A O 1
ATOM 720 N N . GLN A 1 96 ? 4.485 -5.979 -15.272 1.00 91.81 96 GLN A N 1
ATOM 721 C CA . GLN A 1 96 ? 4.226 -4.852 -16.162 1.00 91.81 96 GLN A CA 1
ATOM 722 C C . GLN A 1 96 ? 2.833 -4.266 -15.917 1.00 91.81 96 GLN A C 1
ATOM 724 O O . GLN A 1 96 ? 2.705 -3.059 -15.730 1.00 91.81 96 GLN A O 1
ATOM 729 N N . THR A 1 97 ? 1.801 -5.105 -15.828 1.00 89.75 97 THR A N 1
ATOM 730 C CA . THR A 1 97 ? 0.436 -4.693 -15.496 1.00 89.75 97 THR A CA 1
ATOM 731 C C . THR A 1 97 ? 0.401 -3.968 -14.149 1.00 89.75 97 THR A C 1
ATOM 733 O O . THR A 1 97 ? -0.134 -2.863 -14.068 1.00 89.75 97 THR A O 1
ATOM 736 N N . ALA A 1 98 ? 1.038 -4.521 -13.110 1.00 91.81 98 ALA A N 1
ATOM 737 C CA . ALA A 1 98 ? 1.119 -3.887 -11.794 1.00 91.81 98 ALA A CA 1
ATOM 738 C C . ALA A 1 98 ? 1.763 -2.492 -11.847 1.00 91.81 98 ALA A C 1
ATOM 740 O O . ALA A 1 98 ? 1.264 -1.557 -11.220 1.00 91.81 98 ALA A O 1
ATOM 741 N N . TYR A 1 99 ? 2.845 -2.332 -12.615 1.00 93.88 99 TYR A N 1
ATOM 742 C CA . TYR A 1 99 ? 3.498 -1.037 -12.785 1.00 93.88 99 TYR A CA 1
ATOM 743 C C . TYR A 1 99 ? 2.654 -0.059 -13.613 1.00 93.88 99 TYR A C 1
ATOM 745 O O . TYR A 1 99 ? 2.526 1.106 -13.238 1.00 93.88 99 TYR A O 1
ATOM 753 N N . SER A 1 100 ? 2.010 -0.530 -14.683 1.00 89.38 100 SER A N 1
ATOM 754 C CA . SER A 1 100 ? 1.149 0.305 -15.525 1.00 89.38 100 SER A CA 1
ATOM 755 C C . SER A 1 100 ? -0.017 0.921 -14.745 1.00 89.38 100 SER A C 1
ATOM 757 O O . SER A 1 100 ? -0.336 2.087 -14.967 1.00 89.38 100 SER A O 1
ATOM 759 N N . TYR A 1 101 ? -0.587 0.205 -13.763 1.00 87.31 101 TYR A N 1
ATOM 760 C CA . TYR A 1 101 ? -1.614 0.768 -12.882 1.00 87.31 101 TYR A CA 1
ATOM 761 C C . TYR A 1 101 ? -1.100 1.951 -12.070 1.00 87.31 101 TYR A C 1
ATOM 763 O O . TYR A 1 101 ? -1.810 2.940 -11.927 1.00 87.31 101 TYR A O 1
ATOM 771 N N . ILE A 1 102 ? 0.132 1.883 -11.565 1.00 90.31 102 ILE A N 1
ATOM 772 C CA . ILE A 1 102 ? 0.722 3.002 -10.823 1.00 90.31 102 ILE A CA 1
ATOM 773 C C . ILE A 1 102 ? 0.869 4.217 -11.742 1.00 90.31 102 ILE A C 1
ATOM 775 O O . ILE A 1 102 ? 0.458 5.311 -11.369 1.00 90.31 102 ILE A O 1
ATOM 779 N N . CYS A 1 103 ? 1.362 4.023 -12.969 1.00 88.81 103 CYS A N 1
ATOM 780 C CA . CYS A 1 103 ? 1.477 5.108 -13.945 1.00 88.81 103 CYS A CA 1
ATOM 781 C C . CYS A 1 103 ? 0.115 5.714 -14.322 1.00 88.81 103 CYS A C 1
ATOM 783 O O . CYS A 1 103 ? -0.001 6.932 -14.445 1.00 88.81 103 CYS A O 1
ATOM 785 N N . GLN A 1 104 ? -0.923 4.889 -14.485 1.00 85.12 104 GLN A N 1
ATOM 786 C CA . GLN A 1 104 ? -2.279 5.367 -14.773 1.00 85.12 104 GLN A CA 1
ATOM 787 C C . GLN A 1 104 ? -2.867 6.159 -13.601 1.00 85.12 104 GLN A C 1
ATOM 789 O O . GLN A 1 104 ? -3.479 7.204 -13.828 1.00 85.12 104 GLN A O 1
ATOM 794 N N . LEU A 1 105 ? -2.651 5.703 -12.363 1.00 85.75 105 LEU A N 1
ATOM 795 C CA . LEU A 1 105 ? -3.085 6.417 -11.162 1.00 85.75 105 LEU A CA 1
ATOM 796 C C . LEU A 1 105 ? -2.384 7.775 -11.034 1.00 85.75 105 LEU A C 1
ATOM 798 O O . LEU A 1 105 ? -3.060 8.777 -10.812 1.00 85.75 105 LEU A O 1
ATOM 802 N N . ASP A 1 106 ? -1.069 7.831 -11.263 1.00 81.81 106 ASP A N 1
ATOM 803 C CA . ASP A 1 106 ? -0.301 9.083 -11.235 1.00 81.81 106 ASP A CA 1
ATOM 804 C C . ASP A 1 106 ? -0.773 10.080 -12.315 1.00 81.81 106 ASP A C 1
ATOM 806 O O . ASP A 1 106 ? -0.808 11.287 -12.069 1.00 81.81 106 ASP A O 1
ATOM 810 N N . ALA A 1 107 ? -1.164 9.591 -13.500 1.00 76.12 107 ALA A N 1
ATOM 811 C CA . ALA A 1 107 ? -1.569 10.430 -14.631 1.00 76.12 107 ALA A CA 1
ATOM 812 C C . ALA A 1 107 ? -3.042 10.882 -14.597 1.00 76.12 107 ALA A C 1
ATOM 814 O O . ALA A 1 107 ? -3.341 12.011 -14.982 1.00 76.12 107 ALA A O 1
ATOM 815 N N . ARG A 1 108 ? -3.975 10.009 -14.186 1.00 67.69 108 ARG A N 1
ATOM 816 C CA . ARG A 1 108 ? -5.433 10.243 -14.286 1.00 67.69 108 ARG A CA 1
ATOM 817 C C . ARG A 1 108 ? -6.114 10.519 -12.951 1.00 67.69 108 ARG A C 1
ATOM 819 O O . ARG A 1 108 ? -7.193 11.102 -12.928 1.00 67.69 108 ARG A O 1
ATOM 826 N N . MET A 1 109 ? -5.534 10.048 -11.851 1.00 59.59 109 MET A N 1
ATOM 827 C CA . MET A 1 109 ? -6.220 9.920 -10.564 1.00 59.59 109 MET A CA 1
ATOM 828 C C . MET A 1 109 ? -5.325 10.353 -9.407 1.00 59.59 109 MET A C 1
ATOM 830 O O . MET A 1 109 ? -5.295 9.680 -8.378 1.00 59.59 109 MET A O 1
ATOM 834 N N . LYS A 1 110 ? -4.616 11.477 -9.580 1.00 51.94 110 LYS A N 1
ATOM 835 C CA . LYS A 1 110 ? -3.585 12.021 -8.674 1.00 51.94 110 LYS A CA 1
ATOM 836 C C . LYS A 1 110 ? -3.940 11.972 -7.170 1.00 51.94 110 LYS A C 1
ATOM 838 O O . LYS A 1 110 ? -3.030 11.937 -6.345 1.00 51.94 110 LYS A O 1
ATOM 843 N N . ASP A 1 111 ? -5.229 11.873 -6.828 1.00 55.28 111 ASP A N 1
ATOM 844 C CA . ASP A 1 111 ? -5.760 11.897 -5.464 1.00 55.28 111 ASP A CA 1
ATOM 845 C C . ASP A 1 111 ? -6.385 10.581 -4.935 1.00 55.28 111 ASP A C 1
ATOM 847 O O . ASP A 1 111 ? -6.841 10.564 -3.788 1.00 55.28 111 ASP A O 1
ATOM 851 N N . ASP A 1 112 ? -6.387 9.449 -5.663 1.00 81.81 112 ASP A N 1
ATOM 852 C CA . ASP A 1 112 ? -6.844 8.173 -5.066 1.00 81.81 112 ASP A CA 1
ATOM 853 C C . ASP A 1 112 ? -5.737 7.488 -4.254 1.00 81.81 112 ASP A C 1
ATOM 855 O O . ASP A 1 112 ? -5.101 6.505 -4.647 1.00 81.81 112 ASP A O 1
ATOM 859 N N . ALA A 1 113 ? -5.515 8.034 -3.061 1.00 88.81 113 ALA A N 1
ATOM 860 C CA . ALA A 1 113 ? -4.456 7.596 -2.168 1.00 88.81 113 ALA A CA 1
ATOM 861 C C . ALA A 1 113 ? -4.584 6.121 -1.738 1.00 88.81 113 ALA A C 1
ATOM 863 O O . ALA A 1 113 ? -3.561 5.496 -1.454 1.00 88.81 113 ALA A O 1
ATOM 864 N N . ILE A 1 114 ? -5.795 5.546 -1.685 1.00 92.25 114 ILE A N 1
ATOM 865 C CA . ILE A 1 114 ? -5.985 4.130 -1.330 1.00 92.25 114 ILE A CA 1
ATOM 866 C C . ILE A 1 114 ? -5.524 3.238 -2.477 1.00 92.25 114 ILE A C 1
ATOM 868 O O . ILE A 1 114 ? -4.716 2.332 -2.247 1.00 92.25 114 ILE A O 1
ATOM 872 N N . ARG A 1 115 ? -5.994 3.501 -3.703 1.00 91.56 115 ARG A N 1
ATOM 873 C CA . ARG A 1 115 ? -5.580 2.728 -4.882 1.00 91.56 115 ARG A CA 1
ATOM 874 C C . ARG A 1 115 ? -4.077 2.791 -5.066 1.00 91.56 115 ARG A C 1
ATOM 876 O O . ARG A 1 115 ? -3.464 1.747 -5.259 1.00 91.56 115 ARG A O 1
ATOM 883 N N . SER A 1 116 ? -3.467 3.967 -4.912 1.00 92.00 116 SER A N 1
ATOM 884 C CA . SER A 1 116 ? -2.013 4.110 -5.032 1.00 92.00 116 SER A CA 1
ATOM 885 C C . SER A 1 116 ? -1.269 3.252 -4.008 1.00 92.00 116 SER A C 1
ATOM 887 O O . SER A 1 116 ? -0.307 2.570 -4.360 1.00 92.00 116 SER A O 1
ATOM 889 N N . ARG A 1 117 ? -1.728 3.203 -2.748 1.00 94.44 117 ARG A N 1
ATOM 890 C CA . ARG A 1 117 ? -1.138 2.324 -1.721 1.00 94.44 117 ARG A CA 1
ATOM 891 C C . ARG A 1 117 ? -1.235 0.851 -2.094 1.00 94.44 117 ARG A C 1
ATOM 893 O O . ARG A 1 117 ? -0.230 0.143 -2.050 1.00 94.44 117 ARG A O 1
ATOM 900 N N . MET A 1 118 ? -2.422 0.404 -2.489 1.00 95.00 118 MET A N 1
ATOM 901 C CA . MET A 1 118 ? -2.634 -0.981 -2.899 1.00 95.00 118 MET A CA 1
ATOM 902 C C . MET A 1 118 ? -1.830 -1.337 -4.154 1.00 95.00 118 MET A C 1
ATOM 904 O O . MET A 1 118 ? -1.230 -2.407 -4.209 1.00 95.00 118 MET A O 1
ATOM 908 N N . ALA A 1 119 ? -1.743 -0.432 -5.129 1.00 94.12 119 ALA A N 1
ATOM 909 C CA . ALA A 1 119 ? -1.002 -0.643 -6.368 1.00 94.12 119 ALA A CA 1
ATOM 910 C C . ALA A 1 119 ? 0.499 -0.781 -6.095 1.00 94.12 119 ALA A C 1
ATOM 912 O O . ALA A 1 119 ? 1.142 -1.684 -6.624 1.00 94.12 119 ALA A O 1
ATOM 913 N N . MET A 1 120 ? 1.049 0.043 -5.195 1.00 96.56 120 MET A N 1
ATOM 914 C CA . MET A 1 120 ? 2.437 -0.083 -4.743 1.00 96.56 120 MET A CA 1
ATOM 915 C C . MET A 1 120 ? 2.701 -1.438 -4.067 1.00 96.56 120 MET A C 1
ATOM 917 O O . MET A 1 120 ? 3.712 -2.080 -4.362 1.00 96.56 120 MET A O 1
ATOM 921 N N . VAL A 1 121 ? 1.809 -1.903 -3.182 1.00 97.62 121 VAL A N 1
ATOM 922 C CA . VAL A 1 121 ? 1.934 -3.234 -2.555 1.00 97.62 121 VAL A CA 1
ATOM 923 C C . VAL A 1 121 ? 1.876 -4.337 -3.612 1.00 97.62 121 VAL A C 1
ATOM 925 O O . VAL A 1 121 ? 2.729 -5.223 -3.616 1.00 97.62 121 VAL A O 1
ATOM 928 N N . PHE A 1 122 ? 0.928 -4.256 -4.544 1.00 95.38 122 PHE A N 1
ATOM 929 C CA . PHE A 1 122 ? 0.787 -5.221 -5.630 1.00 95.38 122 PHE A CA 1
ATOM 930 C C . PHE A 1 122 ? 2.041 -5.275 -6.519 1.00 95.38 122 PHE A C 1
ATOM 932 O O . PHE A 1 122 ? 2.571 -6.359 -6.760 1.00 95.38 122 PHE A O 1
ATOM 939 N N . LEU A 1 123 ? 2.599 -4.117 -6.900 1.00 96.88 123 LEU A N 1
ATOM 940 C CA . LEU A 1 123 ? 3.878 -4.021 -7.614 1.00 96.88 123 LEU A CA 1
ATOM 941 C C . LEU A 1 123 ? 5.008 -4.720 -6.849 1.00 96.88 123 LEU A C 1
ATOM 943 O O . LEU A 1 123 ? 5.799 -5.451 -7.444 1.00 96.88 123 LEU A O 1
ATOM 947 N N . HIS A 1 124 ? 5.107 -4.500 -5.535 1.00 97.75 124 HIS A N 1
ATOM 948 C CA . HIS A 1 124 ? 6.135 -5.144 -4.721 1.00 97.75 124 HIS A CA 1
ATOM 949 C C . HIS A 1 124 ? 5.996 -6.672 -4.719 1.00 97.75 124 HIS A C 1
ATOM 951 O O . HIS A 1 124 ? 6.996 -7.367 -4.915 1.00 97.75 124 HIS A O 1
ATOM 957 N N . LEU A 1 125 ? 4.780 -7.186 -4.524 1.00 96.31 125 LEU A N 1
ATOM 958 C CA . LEU A 1 125 ? 4.511 -8.622 -4.476 1.00 96.31 125 LEU A CA 1
ATOM 959 C C . LEU A 1 125 ? 4.816 -9.306 -5.813 1.00 96.31 125 LEU A C 1
ATOM 961 O O . LEU A 1 125 ? 5.532 -10.312 -5.832 1.00 96.31 125 LEU A O 1
ATOM 965 N N . GLU A 1 126 ? 4.349 -8.738 -6.927 1.00 95.56 126 GLU A N 1
ATOM 966 C CA . GLU A 1 126 ? 4.634 -9.269 -8.265 1.00 95.56 126 GLU A CA 1
ATOM 967 C C . GLU A 1 126 ? 6.128 -9.173 -8.603 1.00 95.56 126 GLU A C 1
ATOM 969 O O . GLU A 1 126 ? 6.688 -10.088 -9.211 1.00 95.56 126 GLU A O 1
ATOM 974 N N . PHE A 1 127 ? 6.826 -8.128 -8.141 1.00 95.69 127 PHE A N 1
ATOM 975 C CA . PHE A 1 127 ? 8.273 -8.011 -8.322 1.00 95.69 127 PHE A CA 1
ATOM 976 C C . PHE A 1 127 ? 9.031 -9.115 -7.577 1.00 95.69 127 PHE A C 1
ATOM 978 O O . PHE A 1 127 ? 9.908 -9.762 -8.154 1.00 95.69 127 PHE A O 1
ATOM 985 N N . GLU A 1 128 ? 8.707 -9.348 -6.302 1.00 95.31 128 GLU A N 1
ATOM 986 C CA . GLU A 1 128 ? 9.339 -10.403 -5.501 1.00 95.31 128 GLU A CA 1
ATOM 987 C C . GLU A 1 128 ? 9.065 -11.789 -6.085 1.00 95.31 128 GLU A C 1
ATOM 989 O O . GLU A 1 128 ? 9.980 -12.612 -6.186 1.00 95.31 128 GLU A O 1
ATOM 994 N N . LYS A 1 129 ? 7.826 -12.033 -6.526 1.00 92.81 129 LYS A N 1
ATOM 995 C CA . LYS A 1 129 ? 7.433 -13.266 -7.210 1.00 92.81 129 LYS A CA 1
ATOM 996 C C . LYS A 1 129 ? 8.242 -13.480 -8.490 1.00 92.81 129 LYS A C 1
ATOM 998 O O . LYS A 1 129 ? 8.918 -14.500 -8.608 1.00 92.81 129 LYS A O 1
ATOM 1003 N N . THR A 1 130 ? 8.279 -12.483 -9.370 1.00 91.44 130 THR A N 1
ATOM 1004 C CA . THR A 1 130 ? 9.042 -12.527 -10.627 1.00 91.44 130 THR A CA 1
ATOM 1005 C C . THR A 1 130 ? 10.536 -12.760 -10.371 1.00 91.44 130 THR A C 1
ATOM 1007 O O . THR A 1 130 ? 11.191 -13.547 -11.059 1.00 91.44 130 THR A O 1
ATOM 1010 N N . CYS A 1 131 ? 11.099 -12.132 -9.331 1.00 89.31 131 CYS A N 1
ATOM 1011 C CA . CYS A 1 131 ? 12.492 -12.341 -8.938 1.00 89.31 131 CYS A CA 1
ATOM 1012 C C . CYS A 1 131 ? 12.751 -13.762 -8.416 1.00 89.31 131 CYS A C 1
ATOM 1014 O O . CYS A 1 131 ? 13.812 -14.330 -8.685 1.00 89.31 131 CYS A O 1
ATOM 1016 N N . ARG A 1 132 ? 11.827 -14.353 -7.645 1.00 89.06 132 ARG A N 1
ATOM 1017 C CA . ARG A 1 132 ? 11.924 -15.759 -7.207 1.00 89.06 132 ARG A CA 1
ATOM 1018 C C . ARG A 1 132 ? 11.878 -16.712 -8.401 1.00 89.06 132 ARG A C 1
ATOM 1020 O O . ARG A 1 132 ? 12.769 -17.549 -8.524 1.00 89.06 132 ARG A O 1
ATOM 1027 N N . GLU A 1 133 ? 10.936 -16.523 -9.318 1.00 86.19 133 GLU A N 1
ATOM 1028 C CA . GLU A 1 133 ? 10.806 -17.332 -10.538 1.00 86.19 133 GLU A CA 1
ATOM 1029 C C . GLU A 1 133 ? 12.078 -17.260 -11.399 1.00 86.19 133 GLU A C 1
ATOM 1031 O O . GLU A 1 133 ? 12.645 -18.292 -11.771 1.00 86.19 133 GLU A O 1
ATOM 1036 N N . CYS A 1 134 ? 12.621 -16.054 -11.607 1.00 80.56 134 CYS A N 1
ATOM 1037 C CA . CYS A 1 134 ? 13.872 -15.852 -12.344 1.00 80.56 134 CYS A CA 1
ATOM 1038 C C . CYS A 1 134 ? 15.086 -16.550 -11.717 1.00 80.56 134 CYS A C 1
ATOM 1040 O O . CYS A 1 134 ? 15.975 -16.970 -12.462 1.00 80.56 134 CYS A O 1
ATOM 1042 N N . ARG A 1 135 ? 15.133 -16.658 -10.381 1.00 80.50 135 ARG A N 1
ATOM 1043 C CA . ARG A 1 135 ? 16.193 -17.366 -9.643 1.00 80.50 135 ARG A CA 1
ATOM 1044 C C . ARG A 1 135 ? 16.013 -18.885 -9.699 1.00 80.50 135 ARG A C 1
ATOM 1046 O O . ARG A 1 135 ? 16.985 -19.595 -9.913 1.00 80.50 135 ARG A O 1
ATOM 1053 N N . SER A 1 136 ? 14.780 -19.373 -9.560 1.00 75.12 136 SER A N 1
ATOM 1054 C CA . SER A 1 136 ? 14.466 -20.812 -9.563 1.00 75.12 136 SER A CA 1
ATOM 1055 C C . SER A 1 136 ? 14.619 -21.486 -10.932 1.00 75.12 136 SER A C 1
ATOM 1057 O O . SER A 1 136 ? 14.985 -22.651 -11.004 1.00 75.12 136 SER A O 1
ATOM 1059 N N . SER A 1 137 ? 14.417 -20.749 -12.030 1.00 65.50 137 SER A N 1
ATOM 1060 C CA . SER A 1 137 ? 14.472 -21.307 -13.390 1.00 65.50 137 SER A CA 1
ATOM 1061 C C . SER A 1 137 ? 15.891 -21.659 -13.875 1.00 65.50 137 SER A C 1
ATOM 1063 O O . SER A 1 137 ? 16.037 -22.101 -15.007 1.00 65.50 137 SER A O 1
ATOM 1065 N N . HIS A 1 138 ? 16.950 -21.389 -13.094 1.00 58.28 138 HIS A N 1
ATOM 1066 C CA . HIS A 1 138 ? 18.346 -21.674 -13.478 1.00 58.28 138 HIS A CA 1
ATOM 1067 C C . HIS A 1 138 ? 19.131 -22.341 -12.325 1.00 58.28 138 HIS A C 1
ATOM 1069 O O . HIS A 1 138 ? 20.057 -21.730 -11.787 1.00 58.28 138 HIS A O 1
ATOM 1075 N N . PRO A 1 139 ? 18.816 -23.595 -11.935 1.00 52.12 139 PRO A N 1
ATOM 1076 C CA . PRO A 1 139 ? 19.545 -24.299 -10.872 1.00 52.12 139 PRO A CA 1
ATOM 1077 C C . PRO A 1 139 ? 21.009 -24.626 -11.238 1.00 52.12 139 PRO A C 1
ATOM 1079 O O . PRO A 1 139 ? 21.822 -24.890 -10.358 1.00 52.12 139 PRO A O 1
ATOM 1082 N N . GLY A 1 140 ? 21.351 -24.621 -12.535 1.00 50.44 140 GLY A N 1
ATOM 1083 C CA . GLY A 1 140 ? 22.611 -25.163 -13.066 1.00 50.44 140 GLY A CA 1
ATOM 1084 C C . GLY A 1 140 ? 23.782 -24.185 -13.248 1.00 50.44 140 GLY A C 1
ATOM 1085 O O . GLY A 1 140 ? 24.896 -24.634 -13.488 1.00 50.44 140 GLY A O 1
ATOM 1086 N N . GLU A 1 141 ? 23.594 -22.868 -13.113 1.00 48.06 141 GLU A N 1
ATOM 1087 C CA . GLU A 1 141 ? 24.682 -21.883 -13.314 1.00 48.06 141 GLU A CA 1
ATOM 1088 C C . GLU A 1 141 ? 25.433 -21.509 -12.020 1.00 48.06 141 GLU A C 1
ATOM 1090 O O . GLU A 1 141 ? 26.240 -20.581 -11.999 1.00 48.06 141 GLU A O 1
ATOM 1095 N N . ALA A 1 142 ? 25.199 -22.231 -10.922 1.00 46.91 142 ALA A N 1
ATOM 1096 C CA . ALA A 1 142 ? 25.775 -21.909 -9.617 1.00 46.91 142 ALA A CA 1
ATOM 1097 C C . ALA A 1 142 ? 27.263 -22.285 -9.453 1.00 46.91 142 ALA A C 1
ATOM 1099 O O . ALA A 1 142 ? 27.845 -21.960 -8.421 1.00 46.91 142 ALA A O 1
ATOM 1100 N N . LYS A 1 143 ? 27.903 -22.960 -10.422 1.00 45.19 143 LYS A N 1
ATOM 1101 C CA . LYS A 1 143 ? 29.261 -23.509 -10.223 1.00 45.19 143 LYS A CA 1
ATOM 1102 C C . LYS A 1 143 ? 30.421 -22.797 -10.907 1.00 45.19 143 LYS A C 1
ATOM 1104 O O . LYS A 1 143 ? 31.557 -23.132 -10.598 1.00 45.19 143 LYS A O 1
ATOM 1109 N N . THR A 1 144 ? 30.213 -21.770 -11.727 1.00 41.19 144 THR A N 1
ATOM 1110 C CA . THR A 1 144 ? 31.363 -21.036 -12.286 1.00 41.19 144 THR A CA 1
ATOM 1111 C C . THR A 1 144 ? 31.052 -19.574 -12.581 1.00 41.19 144 THR A C 1
ATOM 1113 O O . THR A 1 144 ? 30.227 -19.274 -13.441 1.00 41.19 144 THR A O 1
ATOM 1116 N N . LYS A 1 145 ? 31.853 -18.702 -11.947 1.00 40.62 145 LYS A N 1
ATOM 1117 C CA . LYS A 1 145 ? 32.069 -17.257 -12.175 1.00 40.62 145 LYS A CA 1
ATOM 1118 C C . LYS A 1 145 ? 31.348 -16.313 -11.200 1.00 40.62 145 LYS A C 1
ATOM 1120 O O . LYS A 1 145 ? 30.193 -15.944 -11.377 1.00 40.62 145 LYS A O 1
ATOM 1125 N N . THR A 1 146 ? 32.128 -15.901 -10.201 1.00 37.09 146 THR A N 1
ATOM 1126 C CA . THR A 1 146 ? 32.137 -14.603 -9.504 1.00 37.09 146 THR A CA 1
ATOM 1127 C C . THR A 1 146 ? 30.765 -13.969 -9.250 1.00 37.09 146 THR A C 1
ATOM 1129 O O . THR A 1 146 ? 30.190 -13.202 -10.027 1.00 37.09 146 THR A O 1
ATOM 1132 N N . MET A 1 147 ? 30.267 -14.325 -8.078 1.00 39.78 147 MET A N 1
ATOM 1133 C CA . MET A 1 147 ? 28.948 -14.115 -7.508 1.00 39.78 147 MET A CA 1
ATOM 1134 C C . MET A 1 147 ? 28.739 -12.664 -7.028 1.00 39.78 147 MET A C 1
ATOM 1136 O O . MET A 1 147 ? 28.636 -12.425 -5.836 1.00 39.78 147 MET A O 1
ATOM 1140 N N . MET A 1 148 ? 28.694 -11.668 -7.924 1.00 39.28 148 MET A N 1
ATOM 1141 C CA . MET A 1 148 ? 28.236 -10.309 -7.537 1.00 39.28 148 MET A CA 1
ATOM 1142 C C . MET A 1 148 ? 27.615 -9.462 -8.666 1.00 39.28 148 MET A C 1
ATOM 1144 O O . MET A 1 148 ? 26.830 -8.560 -8.382 1.00 39.28 148 MET A O 1
ATOM 1148 N N . GLY A 1 149 ? 27.880 -9.757 -9.947 1.00 44.06 149 GLY A N 1
ATOM 1149 C CA . GLY A 1 149 ? 27.446 -8.894 -11.066 1.00 44.06 149 GLY A CA 1
ATOM 1150 C C . GLY A 1 149 ? 26.278 -9.400 -11.925 1.00 44.06 149 GLY A C 1
ATOM 1151 O O . GLY A 1 149 ? 25.506 -8.602 -12.457 1.00 44.06 149 GLY A O 1
ATOM 1152 N N . ARG A 1 150 ? 26.101 -10.721 -12.069 1.00 48.81 150 ARG A N 1
ATOM 1153 C CA . ARG A 1 150 ? 25.242 -11.294 -13.131 1.00 48.81 150 ARG A CA 1
ATOM 1154 C C . ARG A 1 150 ? 23.733 -11.169 -12.876 1.00 48.81 150 ARG A C 1
ATOM 1156 O O . ARG A 1 150 ? 22.969 -10.923 -13.805 1.00 48.81 150 ARG A O 1
ATOM 1163 N N . GLY A 1 151 ? 23.296 -11.263 -11.618 1.00 52.03 151 GLY A N 1
ATOM 1164 C CA . GLY A 1 151 ? 21.877 -11.116 -11.254 1.00 52.03 151 GLY A CA 1
ATOM 1165 C C . GLY A 1 151 ? 21.358 -9.678 -11.370 1.00 52.03 151 GLY A C 1
ATOM 1166 O O . GLY A 1 151 ? 20.201 -9.462 -11.732 1.00 52.03 151 GLY A O 1
ATOM 1167 N N . ARG A 1 152 ? 22.229 -8.689 -11.126 1.00 57.53 152 ARG A N 1
ATOM 1168 C CA . ARG A 1 152 ? 21.882 -7.261 -11.196 1.00 57.53 152 ARG A CA 1
ATOM 1169 C C . ARG A 1 152 ? 21.596 -6.826 -12.634 1.00 57.53 152 ARG A C 1
ATOM 1171 O O . ARG A 1 152 ? 20.633 -6.099 -12.855 1.00 57.53 152 ARG A O 1
ATOM 1178 N N . GLY A 1 153 ? 22.352 -7.348 -13.605 1.00 72.88 153 GLY A N 1
ATOM 1179 C CA . GLY A 1 153 ? 22.117 -7.103 -15.032 1.00 72.88 153 GLY A CA 1
ATOM 1180 C C . GLY A 1 153 ? 20.777 -7.656 -15.527 1.00 72.88 153 GLY A C 1
ATOM 1181 O O . GLY A 1 153 ? 20.042 -6.953 -16.212 1.00 72.88 153 GLY A O 1
ATOM 1182 N N . LYS A 1 154 ? 20.403 -8.875 -15.111 1.00 78.12 154 LYS A N 1
ATOM 1183 C CA . LYS A 1 154 ? 19.131 -9.506 -15.512 1.00 78.12 154 LYS A CA 1
ATOM 1184 C C . LYS A 1 154 ? 17.909 -8.779 -14.942 1.00 78.12 154 LYS A C 1
ATOM 1186 O O . LYS A 1 154 ? 16.948 -8.551 -15.667 1.00 78.12 154 LYS A O 1
ATOM 1191 N N . ILE A 1 155 ? 17.960 -8.376 -13.668 1.00 85.12 155 ILE A N 1
ATOM 1192 C CA . ILE A 1 155 ? 16.889 -7.581 -13.042 1.00 85.12 155 ILE A CA 1
ATOM 1193 C C . ILE A 1 155 ? 16.804 -6.192 -13.684 1.00 85.12 155 ILE A C 1
ATOM 1195 O O . ILE A 1 155 ? 15.703 -5.722 -13.950 1.00 85.12 155 ILE A O 1
ATOM 1199 N N . SER A 1 156 ? 17.941 -5.548 -13.965 1.00 86.62 156 SER A N 1
ATOM 1200 C CA . SER A 1 156 ? 17.952 -4.246 -14.642 1.00 86.62 156 SER A CA 1
ATOM 1201 C C . SER A 1 156 ? 17.349 -4.337 -16.043 1.00 86.62 156 SER A C 1
ATOM 1203 O O . SER A 1 156 ? 16.501 -3.527 -16.383 1.00 86.62 156 SER A O 1
ATOM 1205 N N . SER A 1 157 ? 17.720 -5.355 -16.824 1.00 87.88 157 SER A N 1
ATOM 1206 C CA . SER A 1 157 ? 17.162 -5.584 -18.161 1.00 87.88 157 SER A CA 1
ATOM 1207 C C . SER A 1 157 ? 15.663 -5.903 -18.124 1.00 87.88 157 SER A C 1
ATOM 1209 O O . SER A 1 157 ? 14.922 -5.422 -18.974 1.00 87.88 157 SER A O 1
ATOM 1211 N N . MET A 1 158 ? 15.198 -6.656 -17.121 1.00 90.75 158 MET A N 1
ATOM 1212 C CA . MET A 1 158 ? 13.767 -6.893 -16.892 1.00 90.75 158 MET A CA 1
ATOM 1213 C C . MET A 1 158 ? 13.016 -5.582 -16.628 1.00 90.75 158 MET A C 1
ATOM 1215 O O . MET A 1 158 ? 11.971 -5.348 -17.225 1.00 90.75 158 MET A O 1
ATOM 1219 N N . ILE A 1 159 ? 13.546 -4.729 -15.745 1.00 92.44 159 ILE A N 1
ATOM 1220 C CA . ILE A 1 159 ? 12.943 -3.423 -15.450 1.00 92.44 159 ILE A CA 1
ATOM 1221 C C . ILE A 1 159 ? 12.936 -2.548 -16.705 1.00 92.44 159 ILE A C 1
ATOM 1223 O O . ILE A 1 159 ? 11.913 -1.949 -17.004 1.00 92.44 159 ILE A O 1
ATOM 1227 N N . ASP A 1 160 ? 14.031 -2.516 -17.463 1.00 92.06 160 ASP A N 1
ATOM 1228 C CA . ASP A 1 160 ? 14.117 -1.749 -18.707 1.00 92.06 160 ASP A CA 1
ATOM 1229 C C . ASP A 1 160 ? 13.081 -2.204 -19.738 1.00 92.06 160 ASP A C 1
ATOM 1231 O O . ASP A 1 160 ? 12.442 -1.359 -20.355 1.00 92.06 160 ASP A O 1
ATOM 1235 N N . GLY A 1 161 ? 12.856 -3.516 -19.872 1.00 91.06 161 GLY A N 1
ATOM 1236 C CA . GLY A 1 161 ? 11.800 -4.058 -20.732 1.00 91.06 161 GLY A CA 1
ATOM 1237 C C . GLY A 1 161 ? 10.400 -3.630 -20.283 1.00 91.06 161 GLY A C 1
ATOM 1238 O O . GLY A 1 161 ? 9.606 -3.164 -21.094 1.00 91.06 161 GLY A O 1
ATOM 1239 N N . ILE A 1 162 ? 10.114 -3.692 -18.977 1.00 92.31 162 ILE A N 1
ATOM 1240 C CA . ILE A 1 162 ? 8.838 -3.209 -18.423 1.00 92.31 162 ILE A CA 1
ATOM 1241 C C . ILE A 1 162 ? 8.657 -1.710 -18.682 1.00 92.31 162 ILE A C 1
ATOM 1243 O O . ILE A 1 162 ? 7.564 -1.281 -19.056 1.00 92.31 162 ILE A O 1
ATOM 1247 N N . LEU A 1 163 ? 9.705 -0.908 -18.475 1.00 93.19 163 LEU A N 1
ATOM 1248 C CA . LEU A 1 163 ? 9.665 0.536 -18.694 1.00 93.19 163 LEU A CA 1
ATOM 1249 C C . LEU A 1 163 ? 9.458 0.867 -20.172 1.00 93.19 163 LEU A C 1
ATOM 1251 O O . LEU A 1 163 ? 8.628 1.720 -20.471 1.00 93.19 163 LEU A O 1
ATOM 1255 N N . GLU A 1 164 ? 10.134 0.159 -21.077 1.00 91.81 164 GLU A N 1
ATOM 1256 C CA . GLU A 1 164 ? 9.940 0.304 -22.521 1.00 91.81 164 GLU A CA 1
ATOM 1257 C C . GLU A 1 164 ? 8.501 0.012 -22.942 1.00 91.81 164 GLU A C 1
ATOM 1259 O O . GLU A 1 164 ? 7.919 0.770 -23.716 1.00 91.81 164 GLU A O 1
ATOM 1264 N N . ASN A 1 165 ? 7.912 -1.053 -22.403 1.00 89.25 165 ASN A N 1
ATOM 1265 C CA . ASN A 1 165 ? 6.553 -1.449 -22.754 1.00 89.25 165 ASN A CA 1
ATOM 1266 C C . ASN A 1 165 ? 5.475 -0.572 -22.098 1.00 89.25 165 ASN A C 1
ATOM 1268 O O . ASN A 1 165 ? 4.355 -0.500 -22.599 1.00 89.25 165 ASN A O 1
ATOM 1272 N N . THR A 1 166 ? 5.784 0.067 -20.967 1.00 89.31 166 THR A N 1
ATOM 1273 C CA . THR A 1 166 ? 4.825 0.904 -20.225 1.00 89.31 166 THR A CA 1
ATOM 1274 C C . THR A 1 166 ? 4.862 2.363 -20.684 1.00 89.31 166 THR A C 1
ATOM 1276 O O . THR A 1 166 ? 3.831 3.033 -20.667 1.00 89.31 166 THR A O 1
ATOM 1279 N N . HIS A 1 167 ? 6.029 2.866 -21.101 1.00 88.19 167 HIS A N 1
ATOM 1280 C CA . HIS A 1 167 ? 6.237 4.267 -21.472 1.00 88.19 167 HIS A CA 1
ATOM 1281 C C . HIS A 1 167 ? 6.547 4.396 -22.968 1.00 88.19 167 HIS A C 1
ATOM 1283 O O . HIS A 1 167 ? 7.681 4.134 -23.371 1.00 88.19 167 HIS A O 1
ATOM 1289 N N . PRO A 1 168 ? 5.612 4.894 -23.803 1.00 87.12 168 PRO A N 1
ATOM 1290 C CA . PRO A 1 168 ? 5.873 5.121 -25.229 1.00 87.12 168 PRO A CA 1
ATOM 1291 C C . PRO A 1 168 ? 7.087 6.027 -25.498 1.00 87.12 168 PRO A C 1
ATOM 1293 O O . PRO A 1 168 ? 7.783 5.871 -26.500 1.00 87.12 168 PRO A O 1
ATOM 1296 N N . SER A 1 169 ? 7.374 6.956 -24.580 1.00 88.69 169 SER A N 1
ATOM 1297 C CA . SER A 1 169 ? 8.518 7.868 -24.655 1.00 88.69 169 SER A CA 1
ATOM 1298 C C . SER A 1 169 ? 9.869 7.198 -24.387 1.00 88.69 169 SER A C 1
ATOM 1300 O O . SER A 1 169 ? 10.894 7.771 -24.744 1.00 88.69 169 SER A O 1
ATOM 1302 N N . TRP A 1 170 ? 9.915 5.983 -23.826 1.00 91.56 170 TRP A N 1
ATOM 1303 C CA . TRP A 1 170 ? 11.166 5.309 -23.455 1.00 91.56 170 TRP A CA 1
ATOM 1304 C C . TRP A 1 170 ? 12.154 5.183 -24.617 1.00 91.56 170 TRP A C 1
ATOM 1306 O O . TRP A 1 170 ? 13.357 5.375 -24.439 1.00 91.56 170 TRP A O 1
ATOM 1316 N N . ARG A 1 171 ? 11.664 4.876 -25.823 1.00 89.69 171 ARG A N 1
ATOM 1317 C CA . ARG A 1 171 ? 12.519 4.692 -27.008 1.00 89.69 171 ARG A CA 1
ATOM 1318 C C . ARG A 1 171 ? 13.244 5.968 -27.420 1.00 89.69 171 ARG A C 1
ATOM 1320 O O . ARG A 1 171 ? 14.374 5.891 -27.892 1.00 89.69 171 ARG A O 1
ATOM 1327 N N . PHE A 1 172 ? 12.614 7.114 -27.189 1.00 92.81 172 PHE A N 1
ATOM 1328 C CA . PHE A 1 172 ? 13.132 8.434 -27.542 1.00 92.81 172 PHE A CA 1
ATOM 1329 C C . PHE A 1 172 ? 13.799 9.141 -26.357 1.00 92.81 172 PHE A C 1
ATOM 1331 O O . PHE A 1 172 ? 14.501 10.128 -26.548 1.00 92.81 172 PHE A O 1
ATOM 1338 N N . ALA A 1 173 ? 13.609 8.616 -25.145 1.00 94.12 173 ALA A N 1
ATOM 1339 C CA . ALA A 1 173 ? 14.146 9.180 -23.923 1.00 94.12 173 ALA A CA 1
ATOM 1340 C C . ALA A 1 173 ? 15.680 9.114 -23.886 1.00 94.12 173 ALA A C 1
ATOM 1342 O O . ALA A 1 173 ? 16.303 8.077 -24.167 1.00 94.12 173 ALA A O 1
ATOM 1343 N N . ASN A 1 174 ? 16.292 10.217 -23.467 1.00 94.94 174 ASN A N 1
ATOM 1344 C CA . ASN A 1 174 ? 17.723 10.309 -23.221 1.00 94.94 174 ASN A CA 1
ATOM 1345 C C . ASN A 1 174 ? 18.124 9.559 -21.931 1.00 94.94 174 ASN A C 1
ATOM 1347 O O . ASN A 1 174 ? 17.294 9.033 -21.182 1.00 94.94 174 ASN A O 1
ATOM 1351 N N . ALA A 1 175 ? 19.430 9.482 -21.656 1.00 93.69 175 ALA A N 1
ATOM 1352 C CA . ALA A 1 175 ? 19.948 8.737 -20.506 1.00 93.69 175 ALA A CA 1
ATOM 1353 C C . ALA A 1 175 ? 19.412 9.250 -19.155 1.00 93.69 175 ALA A C 1
ATOM 1355 O O . ALA A 1 175 ? 19.159 8.445 -18.255 1.00 93.69 175 ALA A O 1
ATOM 1356 N N . ARG A 1 176 ? 19.205 10.566 -19.026 1.00 95.69 176 ARG A N 1
ATOM 1357 C CA . ARG A 1 176 ? 18.666 11.190 -17.815 1.00 95.69 176 ARG A CA 1
ATOM 1358 C C . ARG A 1 176 ? 17.200 10.811 -17.615 1.00 95.69 176 ARG A C 1
ATOM 1360 O O . ARG A 1 176 ? 16.858 10.313 -16.550 1.00 95.69 176 ARG A O 1
ATOM 1367 N N . GLU A 1 177 ? 16.368 10.967 -18.639 1.00 95.44 177 GLU A N 1
ATOM 1368 C CA . GLU A 1 177 ? 14.936 10.634 -18.593 1.00 95.44 177 GLU A CA 1
ATOM 1369 C C . GLU A 1 177 ? 14.715 9.147 -18.280 1.00 95.44 177 GLU A C 1
ATOM 1371 O O . GLU A 1 177 ? 13.911 8.789 -17.418 1.00 95.44 177 GLU A O 1
ATOM 1376 N N . LYS A 1 178 ? 15.507 8.257 -18.894 1.00 94.62 178 LYS A N 1
ATOM 1377 C CA . LYS A 1 178 ? 15.502 6.825 -18.548 1.00 94.62 178 LYS A CA 1
ATOM 1378 C C . LYS A 1 178 ? 15.919 6.585 -17.096 1.00 94.62 178 LYS A C 1
ATOM 1380 O O . LYS A 1 178 ? 15.376 5.704 -16.430 1.00 94.62 178 LYS A O 1
ATOM 1385 N N . GLY A 1 179 ? 16.889 7.348 -16.592 1.00 95.06 179 GLY A N 1
ATOM 1386 C CA . GLY A 1 179 ? 17.295 7.329 -15.185 1.00 95.06 179 GLY A CA 1
ATOM 1387 C C . GLY A 1 179 ? 16.168 7.746 -14.233 1.00 95.06 179 GLY A C 1
ATOM 1388 O O . GLY A 1 179 ? 15.958 7.096 -13.206 1.00 95.06 179 GLY A O 1
ATOM 1389 N N . GLU A 1 180 ? 15.399 8.771 -14.593 1.00 94.69 180 GLU A N 1
ATOM 1390 C CA . GLU A 1 180 ? 14.244 9.252 -13.828 1.00 94.69 180 GLU A CA 1
ATOM 1391 C C . GLU A 1 180 ? 13.117 8.205 -13.796 1.00 94.69 180 GLU A C 1
ATOM 1393 O O . GLU A 1 180 ? 12.617 7.876 -12.717 1.00 94.69 180 GLU A O 1
ATOM 1398 N N . MET A 1 181 ? 12.791 7.576 -14.932 1.00 94.56 181 MET A N 1
ATOM 1399 C CA . MET A 1 181 ? 11.792 6.494 -14.997 1.00 94.56 181 MET A CA 1
ATOM 1400 C C . MET A 1 181 ? 12.187 5.277 -14.144 1.00 94.56 181 MET A C 1
ATOM 1402 O O . MET A 1 181 ? 11.363 4.750 -13.390 1.00 94.56 181 MET A O 1
ATOM 1406 N N . ARG A 1 182 ? 13.464 4.863 -14.189 1.00 95.31 182 ARG A N 1
ATOM 1407 C CA . ARG A 1 182 ? 13.994 3.797 -13.317 1.00 95.31 182 ARG A CA 1
ATOM 1408 C C . ARG A 1 182 ? 13.900 4.171 -11.843 1.00 95.31 182 ARG A C 1
ATOM 1410 O O . ARG A 1 182 ? 13.495 3.350 -11.019 1.00 95.31 182 ARG A O 1
ATOM 1417 N N . THR A 1 183 ? 14.259 5.407 -11.508 1.00 95.31 183 THR A N 1
ATOM 1418 C CA . THR A 1 183 ? 14.174 5.919 -10.136 1.00 95.31 183 THR A CA 1
ATOM 1419 C C . THR A 1 183 ? 12.731 5.898 -9.643 1.00 95.31 183 THR A C 1
ATOM 1421 O O . THR A 1 183 ? 12.477 5.416 -8.538 1.00 95.31 183 THR A O 1
ATOM 1424 N N . ASN A 1 184 ? 11.775 6.319 -10.477 1.00 94.25 184 ASN A N 1
ATOM 1425 C CA . ASN A 1 184 ? 10.357 6.241 -10.149 1.00 94.25 184 ASN A CA 1
ATOM 1426 C C . ASN A 1 184 ? 9.926 4.789 -9.892 1.00 94.25 184 ASN A C 1
ATOM 1428 O O . ASN A 1 184 ? 9.414 4.495 -8.815 1.00 94.25 184 ASN A O 1
ATOM 1432 N N . PHE A 1 185 ? 10.219 3.853 -10.802 1.00 95.75 185 PHE A N 1
ATOM 1433 C CA . PHE A 1 185 ? 9.920 2.427 -10.598 1.00 95.75 185 PHE A CA 1
ATOM 1434 C C . PHE A 1 185 ? 10.464 1.906 -9.259 1.00 95.75 185 PHE A C 1
ATOM 1436 O O . PHE A 1 185 ? 9.748 1.273 -8.476 1.00 95.75 185 PHE A O 1
ATOM 1443 N N . HIS A 1 186 ? 11.731 2.201 -8.956 1.00 95.62 186 HIS A N 1
ATOM 1444 C CA . HIS A 1 186 ? 12.359 1.774 -7.710 1.00 95.62 186 HIS A CA 1
ATOM 1445 C C . HIS A 1 186 ? 11.729 2.410 -6.469 1.00 95.62 186 HIS A C 1
ATOM 1447 O O . HIS A 1 186 ? 11.579 1.712 -5.463 1.00 95.62 186 HIS A O 1
ATOM 1453 N N . ASN A 1 187 ? 11.332 3.680 -6.533 1.00 95.12 187 ASN A N 1
ATOM 1454 C CA . ASN A 1 187 ? 10.640 4.361 -5.443 1.00 95.12 187 ASN A CA 1
ATOM 1455 C C . ASN A 1 187 ? 9.268 3.739 -5.183 1.00 95.12 187 ASN A C 1
ATOM 1457 O O . ASN A 1 187 ? 8.991 3.356 -4.048 1.00 95.12 187 ASN A O 1
ATOM 1461 N N . GLN A 1 188 ? 8.461 3.526 -6.224 1.00 95.75 188 GLN A N 1
ATOM 1462 C CA . GLN A 1 188 ? 7.146 2.889 -6.102 1.00 95.75 188 GLN A CA 1
ATOM 1463 C C . GLN A 1 188 ? 7.258 1.482 -5.502 1.00 95.75 188 GLN A C 1
ATOM 1465 O O . GLN A 1 188 ? 6.574 1.142 -4.536 1.00 95.75 188 GLN A O 1
ATOM 1470 N N . LYS A 1 189 ? 8.222 0.688 -5.982 1.00 96.12 189 LYS A N 1
ATOM 1471 C CA . LYS A 1 189 ? 8.547 -0.629 -5.417 1.00 96.12 189 LYS A CA 1
ATOM 1472 C C . LYS A 1 189 ? 8.997 -0.544 -3.956 1.00 96.12 189 LYS A C 1
ATOM 1474 O O . LYS A 1 189 ? 8.626 -1.386 -3.138 1.00 9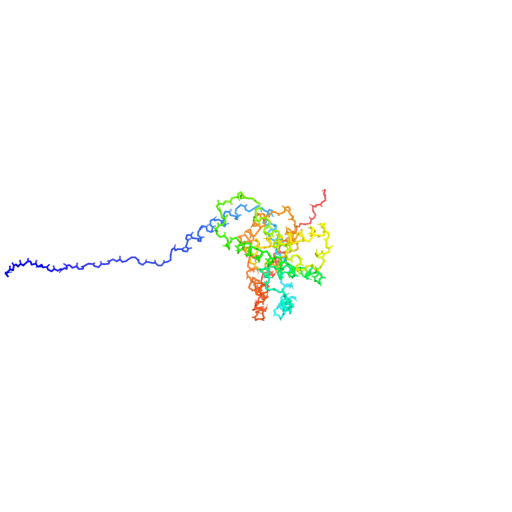6.12 189 LYS A O 1
ATOM 1479 N N . ARG A 1 190 ? 9.834 0.443 -3.614 1.00 96.38 190 ARG A N 1
ATOM 1480 C CA . ARG A 1 190 ? 10.328 0.663 -2.246 1.00 96.38 190 ARG A CA 1
ATOM 1481 C C . ARG A 1 190 ? 9.177 1.010 -1.307 1.00 96.38 190 ARG A C 1
ATOM 1483 O O . ARG A 1 190 ? 9.105 0.431 -0.228 1.00 96.38 190 ARG A O 1
ATOM 1490 N N . TYR A 1 191 ? 8.285 1.912 -1.701 1.00 96.62 191 TYR A N 1
ATOM 1491 C CA . TYR A 1 191 ? 7.104 2.259 -0.915 1.00 96.62 191 TYR A CA 1
ATOM 1492 C C . TYR A 1 191 ? 6.145 1.075 -0.789 1.00 96.62 191 TYR A C 1
ATOM 1494 O O . TYR A 1 191 ? 5.658 0.814 0.307 1.00 96.62 191 TYR A O 1
ATOM 1502 N N . GLY A 1 192 ? 5.973 0.289 -1.852 1.00 97.69 192 GLY A N 1
ATOM 1503 C CA . GLY A 1 192 ? 5.238 -0.975 -1.822 1.00 97.69 192 GLY A CA 1
ATOM 1504 C C . GLY A 1 192 ? 5.769 -1.953 -0.780 1.00 97.69 192 GLY A C 1
ATOM 1505 O O . GLY A 1 192 ? 5.008 -2.445 0.049 1.00 97.69 192 GLY A O 1
ATOM 1506 N N . LYS A 1 193 ? 7.091 -2.160 -0.743 1.00 97.94 193 LYS A N 1
ATOM 1507 C CA . LYS A 1 193 ? 7.749 -2.975 0.292 1.00 97.94 193 LYS A CA 1
ATOM 1508 C C . LYS A 1 193 ? 7.479 -2.449 1.702 1.00 97.94 193 LYS A C 1
ATOM 1510 O O . LYS A 1 193 ? 7.264 -3.230 2.621 1.00 97.94 193 LYS A O 1
ATOM 1515 N N . ARG A 1 194 ? 7.509 -1.129 1.893 1.00 97.88 194 ARG A N 1
ATOM 1516 C CA . ARG A 1 194 ? 7.273 -0.507 3.204 1.00 97.88 194 ARG A CA 1
ATOM 1517 C C . ARG A 1 194 ? 5.830 -0.672 3.669 1.00 97.88 194 ARG A C 1
ATOM 1519 O O . ARG A 1 194 ? 5.618 -1.001 4.828 1.00 97.88 194 ARG A O 1
ATOM 1526 N N . TRP A 1 195 ? 4.861 -0.503 2.773 1.00 98.12 195 TRP A N 1
ATOM 1527 C CA . TRP A 1 195 ? 3.463 -0.822 3.061 1.00 98.12 195 TRP A CA 1
ATOM 1528 C C . TRP A 1 195 ? 3.279 -2.304 3.372 1.00 98.12 195 TRP A C 1
ATOM 1530 O O . TRP A 1 195 ? 2.586 -2.641 4.326 1.00 98.12 195 TRP A O 1
ATOM 1540 N N . TRP A 1 196 ? 3.950 -3.180 2.623 1.00 98.38 196 TRP A N 1
ATOM 1541 C CA . TRP A 1 196 ? 3.879 -4.620 2.839 1.00 98.38 196 TRP A CA 1
ATOM 1542 C C . TRP A 1 196 ? 4.348 -5.044 4.236 1.00 98.38 196 TRP A C 1
ATOM 1544 O O . TRP A 1 196 ? 3.730 -5.920 4.824 1.00 98.38 196 TRP A O 1
ATOM 1554 N N . ILE A 1 197 ? 5.364 -4.391 4.817 1.00 98.00 197 ILE A N 1
ATOM 1555 C CA . ILE A 1 197 ? 5.784 -4.645 6.212 1.00 98.00 197 ILE A CA 1
ATOM 1556 C C . ILE A 1 197 ? 4.612 -4.474 7.191 1.00 98.00 197 ILE A C 1
ATOM 1558 O O . ILE A 1 197 ? 4.456 -5.273 8.113 1.00 98.00 197 ILE A O 1
ATOM 1562 N N . LEU A 1 198 ? 3.784 -3.447 6.985 1.00 98.12 198 LEU A N 1
ATOM 1563 C CA . LEU A 1 198 ? 2.614 -3.192 7.824 1.00 98.12 198 LEU A CA 1
ATOM 1564 C C . LEU A 1 198 ? 1.497 -4.186 7.519 1.00 98.12 198 LEU A C 1
ATOM 1566 O O . LEU A 1 198 ? 0.951 -4.778 8.440 1.00 98.12 198 LEU A O 1
ATOM 1570 N N . VAL A 1 199 ? 1.194 -4.408 6.238 1.00 98.25 199 VAL A N 1
ATOM 1571 C CA . VAL A 1 199 ? 0.142 -5.340 5.797 1.00 98.25 199 VAL A CA 1
ATOM 1572 C C . VAL A 1 199 ? 0.408 -6.760 6.290 1.00 98.25 199 VAL A C 1
ATOM 1574 O O . VAL A 1 199 ? -0.512 -7.426 6.744 1.00 98.25 199 VAL A O 1
ATOM 1577 N N . ASN A 1 200 ? 1.661 -7.209 6.267 1.00 97.00 200 ASN A N 1
ATOM 1578 C CA . ASN A 1 200 ? 2.042 -8.550 6.703 1.00 97.00 200 ASN A CA 1
ATOM 1579 C C . ASN A 1 200 ? 1.825 -8.785 8.211 1.00 97.00 200 ASN A C 1
ATOM 1581 O O . ASN A 1 200 ? 1.751 -9.930 8.638 1.00 97.00 200 ASN A O 1
ATOM 1585 N N . THR A 1 201 ? 1.740 -7.717 9.009 1.00 96.69 201 THR A N 1
ATOM 1586 C CA . THR A 1 201 ? 1.533 -7.796 10.466 1.00 96.69 201 THR A CA 1
ATOM 1587 C C . THR A 1 201 ? 0.103 -7.420 10.863 1.00 96.69 201 THR A C 1
ATOM 1589 O O . THR A 1 201 ? -0.472 -8.035 11.752 1.00 96.69 201 THR A O 1
ATOM 1592 N N . LEU A 1 202 ? -0.477 -6.411 10.208 1.00 97.50 202 LEU A N 1
ATOM 1593 C CA . LEU A 1 202 ? -1.745 -5.777 10.587 1.00 97.50 202 LEU A CA 1
ATOM 1594 C C . LEU A 1 202 ? -2.921 -6.141 9.664 1.00 97.50 202 LEU A C 1
ATOM 1596 O O . LEU A 1 202 ? -4.076 -5.871 9.996 1.00 97.50 202 LEU A O 1
ATOM 1600 N N . GLY A 1 203 ? -2.641 -6.732 8.502 1.00 97.56 203 GLY A N 1
ATOM 1601 C CA . GLY A 1 203 ? -3.610 -7.000 7.439 1.00 97.56 203 GLY A CA 1
ATOM 1602 C C . GLY A 1 203 ? -3.861 -5.809 6.506 1.00 97.56 203 GLY A C 1
ATOM 1603 O O . GLY A 1 203 ? -3.299 -4.721 6.661 1.00 97.56 203 GLY A O 1
ATOM 1604 N N . CYS A 1 204 ? -4.699 -6.015 5.483 1.00 97.19 204 CYS A N 1
ATOM 1605 C CA . CYS A 1 204 ? -4.947 -5.019 4.430 1.00 97.19 204 CYS A CA 1
ATOM 1606 C C . CYS A 1 204 ? -5.735 -3.785 4.903 1.00 97.19 204 CYS A C 1
ATOM 1608 O O . CYS A 1 204 ? -5.692 -2.744 4.243 1.00 97.19 204 CYS A O 1
ATOM 1610 N N . GLY A 1 205 ? -6.427 -3.862 6.041 1.00 97.25 205 GLY A N 1
ATOM 1611 C CA . GLY A 1 205 ? -7.220 -2.781 6.626 1.00 97.25 205 GLY A CA 1
ATOM 1612 C C . GLY A 1 205 ? -6.403 -1.513 6.863 1.00 97.25 205 GLY A C 1
ATOM 1613 O O . GLY A 1 205 ? -6.917 -0.408 6.681 1.00 97.25 205 GLY A O 1
ATOM 1614 N N . ILE A 1 206 ? -5.098 -1.646 7.136 1.00 97.94 206 ILE A N 1
ATOM 1615 C CA . ILE A 1 206 ? -4.205 -0.491 7.296 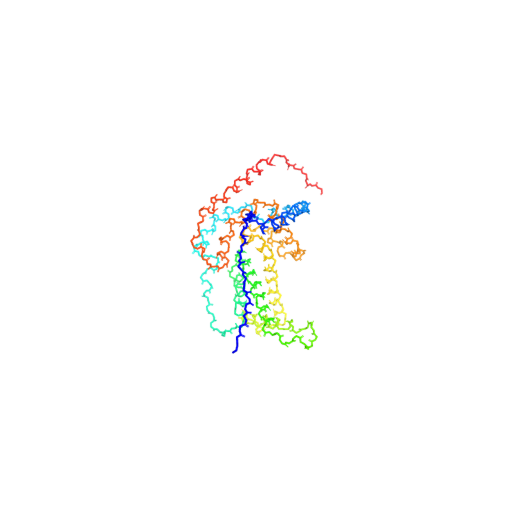1.00 97.94 206 ILE A CA 1
ATOM 1616 C C . ILE A 1 206 ? -4.078 0.337 6.010 1.00 97.94 206 ILE A C 1
ATOM 1618 O O . ILE A 1 206 ? -3.883 1.544 6.078 1.00 97.94 206 ILE A O 1
ATOM 1622 N N . LEU A 1 207 ? -4.247 -0.261 4.825 1.00 97.25 207 LEU A N 1
ATOM 1623 C CA . LEU A 1 207 ? -4.202 0.472 3.552 1.00 97.25 207 LEU A CA 1
ATOM 1624 C C . LEU A 1 207 ? -5.430 1.376 3.362 1.00 97.25 207 LEU A C 1
ATOM 1626 O O . LEU A 1 207 ? -5.342 2.395 2.665 1.00 97.25 207 LEU A O 1
ATOM 1630 N N . LEU A 1 208 ? -6.556 1.018 3.992 1.00 95.50 208 LEU A N 1
ATOM 1631 C CA . LEU A 1 208 ? -7.788 1.807 4.007 1.00 95.50 208 LEU A CA 1
ATOM 1632 C C . LEU A 1 208 ? -7.766 2.861 5.118 1.00 95.50 208 LEU A C 1
ATOM 1634 O O . LEU A 1 208 ? -8.104 4.019 4.875 1.00 95.50 208 LEU A O 1
ATOM 1638 N N . LEU A 1 209 ? -7.372 2.451 6.326 1.00 96.50 209 LEU A N 1
ATOM 1639 C CA . LEU A 1 209 ? -7.570 3.216 7.558 1.00 96.50 209 LEU A CA 1
ATOM 1640 C C . LEU A 1 209 ? -6.308 3.910 8.079 1.00 96.50 209 LEU A C 1
ATOM 1642 O O . LEU A 1 209 ? -6.341 4.479 9.167 1.00 96.50 209 LEU A O 1
ATOM 1646 N N . CYS A 1 210 ? -5.198 3.900 7.338 1.00 96.06 210 CYS A N 1
ATOM 1647 C CA . CYS A 1 210 ? -4.008 4.643 7.745 1.00 96.06 210 CYS A CA 1
ATOM 1648 C C . CYS A 1 210 ? -4.283 6.149 7.866 1.00 96.06 210 CYS A C 1
ATOM 1650 O O . CYS A 1 210 ? -4.988 6.742 7.042 1.00 96.06 210 CYS A O 1
ATOM 1652 N N . SER A 1 211 ? -3.642 6.783 8.842 1.00 95.62 211 SER A N 1
ATOM 1653 C CA . SER A 1 211 ? -3.592 8.237 8.962 1.00 95.62 211 SER A CA 1
ATOM 1654 C C . SER A 1 211 ? -2.633 8.861 7.940 1.00 95.62 211 SER A C 1
ATOM 1656 O O . SER A 1 211 ? -1.748 8.203 7.382 1.00 95.62 211 SER A O 1
ATOM 1658 N N . SER A 1 212 ? -2.760 10.171 7.723 1.00 93.31 212 SER A N 1
ATOM 1659 C CA . SER A 1 212 ? -1.804 10.951 6.925 1.00 93.31 212 SER A CA 1
ATOM 1660 C C . SER A 1 212 ? -0.386 10.919 7.511 1.00 93.31 212 SER A C 1
ATOM 1662 O O . SER A 1 212 ? 0.584 10.887 6.752 1.00 93.31 212 SER A O 1
ATOM 1664 N N . SER A 1 213 ? -0.257 10.849 8.841 1.00 93.62 213 SER A N 1
ATOM 1665 C CA . SER A 1 213 ? 1.029 10.702 9.535 1.00 93.62 213 SER A CA 1
ATOM 1666 C C . SER A 1 213 ? 1.751 9.420 9.111 1.00 93.62 213 SER A C 1
ATOM 1668 O O . SER A 1 213 ? 2.912 9.463 8.692 1.00 93.62 213 SER A O 1
ATOM 1670 N N . LEU A 1 214 ? 1.041 8.284 9.091 1.00 95.88 214 LEU A N 1
ATOM 1671 C CA . LEU A 1 214 ? 1.609 7.019 8.624 1.00 95.88 214 LEU A CA 1
ATOM 1672 C C . LEU A 1 214 ? 2.030 7.090 7.150 1.00 95.88 214 LEU A C 1
ATOM 1674 O O . LEU A 1 214 ? 3.107 6.613 6.788 1.00 95.88 214 LEU A O 1
ATOM 1678 N N . VAL A 1 215 ? 1.233 7.740 6.296 1.00 94.88 215 VAL A N 1
ATOM 1679 C CA . VAL A 1 215 ? 1.605 7.970 4.889 1.00 94.88 215 VAL A CA 1
ATOM 1680 C C . VAL A 1 215 ? 2.909 8.774 4.786 1.00 94.88 215 VAL A C 1
ATOM 1682 O O . VAL A 1 215 ? 3.790 8.410 4.000 1.00 94.88 215 VAL A O 1
ATOM 1685 N N . GLY A 1 216 ? 3.066 9.821 5.600 1.00 94.00 216 GLY A N 1
ATOM 1686 C CA . GLY A 1 216 ? 4.302 10.601 5.700 1.00 94.00 216 GLY A CA 1
ATOM 1687 C C . GLY A 1 216 ? 5.504 9.743 6.102 1.00 94.00 216 GLY A C 1
ATOM 1688 O O . GLY A 1 216 ? 6.545 9.786 5.442 1.00 94.00 216 GLY A O 1
ATOM 1689 N N . MET A 1 217 ? 5.344 8.878 7.107 1.00 95.00 217 MET A N 1
ATOM 1690 C CA . MET A 1 217 ? 6.393 7.949 7.544 1.00 95.00 217 MET A CA 1
ATOM 1691 C C . MET A 1 217 ? 6.784 6.927 6.472 1.00 95.00 217 MET A C 1
ATOM 1693 O O . MET A 1 217 ? 7.955 6.563 6.369 1.00 95.00 217 MET A O 1
ATOM 1697 N N . ILE A 1 218 ? 5.846 6.455 5.646 1.00 95.56 218 ILE A N 1
ATOM 1698 C CA . ILE A 1 218 ? 6.167 5.543 4.536 1.00 95.56 218 ILE A CA 1
ATOM 1699 C C . ILE A 1 218 ? 7.009 6.244 3.464 1.00 95.56 218 ILE A C 1
ATOM 1701 O O . ILE A 1 218 ? 7.935 5.642 2.911 1.00 95.56 218 ILE A O 1
ATOM 1705 N N . ARG A 1 219 ? 6.721 7.518 3.183 1.00 92.88 219 ARG A N 1
ATOM 1706 C CA . ARG A 1 219 ? 7.467 8.308 2.193 1.00 92.88 219 ARG A CA 1
ATOM 1707 C C . ARG A 1 219 ? 8.838 8.744 2.707 1.00 92.88 219 ARG A C 1
ATOM 1709 O O . ARG A 1 219 ? 9.779 8.813 1.918 1.00 92.88 219 ARG A O 1
ATOM 1716 N N . ASN A 1 220 ? 8.971 8.971 4.013 1.00 91.50 220 ASN A N 1
ATOM 1717 C CA . ASN A 1 220 ? 10.217 9.408 4.624 1.00 91.50 220 ASN A CA 1
ATOM 1718 C C . ASN A 1 220 ? 11.282 8.296 4.633 1.00 91.50 220 ASN A C 1
ATOM 1720 O O . ASN A 1 220 ? 11.138 7.244 5.262 1.00 91.50 220 ASN A O 1
ATOM 1724 N N . THR A 1 221 ? 12.399 8.528 3.947 1.00 80.50 221 THR A N 1
ATOM 1725 C CA . THR A 1 221 ? 13.496 7.563 3.834 1.00 80.50 221 THR A CA 1
ATOM 1726 C C . THR A 1 221 ? 14.329 7.408 5.101 1.00 80.50 221 THR A C 1
ATOM 1728 O O . THR A 1 221 ? 15.042 6.410 5.184 1.00 80.50 221 THR A O 1
ATOM 1731 N N . THR A 1 222 ? 14.236 8.333 6.064 1.00 90.69 222 THR A N 1
ATOM 1732 C CA . THR A 1 222 ? 14.931 8.226 7.359 1.00 90.69 222 THR A CA 1
ATOM 1733 C C . THR A 1 222 ? 14.248 7.235 8.299 1.00 90.69 222 THR A C 1
ATOM 1735 O O . THR A 1 222 ? 14.916 6.573 9.088 1.00 90.69 222 THR A O 1
ATOM 1738 N N . VAL A 1 223 ? 12.929 7.057 8.169 1.00 90.81 223 VAL A N 1
ATOM 1739 C CA . VAL A 1 223 ? 12.199 5.997 8.872 1.00 90.81 223 VAL A CA 1
ATOM 1740 C C . VAL A 1 223 ? 12.610 4.657 8.265 1.00 90.81 223 VAL A C 1
ATOM 1742 O O . VAL A 1 223 ? 12.410 4.418 7.069 1.00 90.81 223 VAL A O 1
ATOM 1745 N N . THR A 1 224 ? 13.204 3.787 9.077 1.00 93.44 224 THR A N 1
ATOM 1746 C CA . THR A 1 224 ? 13.741 2.505 8.609 1.00 93.44 224 THR A CA 1
ATOM 1747 C C . THR A 1 224 ? 12.652 1.435 8.496 1.00 93.44 224 THR A C 1
ATOM 1749 O O . THR A 1 224 ? 11.572 1.547 9.077 1.00 93.44 224 THR A O 1
ATOM 1752 N N . ALA A 1 225 ? 12.941 0.354 7.765 1.00 93.75 225 ALA A N 1
ATOM 1753 C CA . ALA A 1 225 ? 12.068 -0.822 7.722 1.00 93.75 225 ALA A CA 1
ATOM 1754 C C . ALA A 1 225 ? 11.867 -1.440 9.118 1.00 93.75 225 ALA A C 1
ATOM 1756 O O . ALA A 1 225 ? 10.755 -1.840 9.451 1.00 93.75 225 ALA A O 1
ATOM 1757 N N . THR A 1 226 ? 12.920 -1.455 9.941 1.00 94.31 226 THR A N 1
ATOM 1758 C CA . THR A 1 226 ? 12.876 -1.928 11.330 1.00 94.31 226 THR A CA 1
ATOM 1759 C C . THR A 1 226 ? 11.952 -1.065 12.180 1.00 94.31 226 THR A C 1
ATOM 1761 O O . THR A 1 226 ? 11.141 -1.598 12.926 1.00 94.31 226 THR A O 1
ATOM 1764 N N . THR A 1 227 ? 11.999 0.261 12.012 1.00 94.12 227 THR A N 1
ATOM 1765 C CA . THR A 1 227 ? 11.084 1.184 12.698 1.00 94.12 227 THR A CA 1
ATOM 1766 C C . THR A 1 227 ? 9.628 0.902 12.325 1.00 94.12 227 THR A C 1
ATOM 1768 O O . THR A 1 227 ? 8.781 0.825 13.206 1.00 94.12 227 THR A O 1
ATOM 1771 N N . LEU A 1 228 ? 9.325 0.686 11.039 1.00 96.38 228 LEU A N 1
ATOM 1772 C CA . LEU A 1 228 ? 7.964 0.341 10.602 1.00 96.38 228 LEU A CA 1
ATOM 1773 C C . LEU A 1 228 ? 7.492 -1.005 11.163 1.00 96.38 228 LEU A C 1
ATOM 1775 O O . LEU A 1 228 ? 6.341 -1.122 11.574 1.00 96.38 228 LEU A O 1
ATOM 1779 N N . ALA A 1 229 ? 8.373 -2.006 11.199 1.00 96.12 229 ALA A N 1
ATOM 1780 C CA . ALA A 1 229 ? 8.065 -3.301 11.796 1.00 96.12 229 ALA A CA 1
ATOM 1781 C C . ALA A 1 229 ? 7.799 -3.173 13.305 1.00 96.12 229 ALA A C 1
ATOM 1783 O O . ALA A 1 229 ? 6.832 -3.744 13.798 1.00 96.12 229 ALA A O 1
ATOM 1784 N N . ALA A 1 230 ? 8.597 -2.374 14.019 1.00 94.75 230 ALA A N 1
ATOM 1785 C CA . ALA A 1 230 ? 8.397 -2.101 15.439 1.00 94.75 230 ALA A CA 1
ATOM 1786 C C . ALA A 1 230 ? 7.061 -1.387 15.699 1.00 94.75 230 ALA A C 1
ATOM 1788 O O . ALA A 1 230 ? 6.315 -1.801 16.579 1.00 94.75 230 ALA A O 1
ATOM 1789 N N . ILE A 1 231 ? 6.705 -0.383 14.886 1.00 95.25 231 ILE A N 1
ATOM 1790 C CA . ILE A 1 231 ? 5.388 0.272 14.950 1.00 95.25 231 ILE A CA 1
ATOM 1791 C C . ILE A 1 231 ? 4.267 -0.756 14.761 1.00 95.25 231 ILE A C 1
ATOM 1793 O O . ILE A 1 231 ? 3.337 -0.798 15.561 1.00 95.25 231 ILE A O 1
ATOM 1797 N N . ALA A 1 232 ? 4.352 -1.604 13.730 1.00 96.31 232 ALA A N 1
ATOM 1798 C CA . ALA A 1 232 ? 3.334 -2.620 13.472 1.00 96.31 232 ALA A CA 1
ATOM 1799 C C . ALA A 1 232 ? 3.200 -3.615 14.633 1.00 96.31 232 ALA A C 1
ATOM 1801 O O . ALA A 1 232 ? 2.087 -3.956 15.022 1.00 96.31 232 ALA A O 1
ATOM 1802 N N . ARG A 1 233 ? 4.322 -4.037 15.227 1.00 95.00 233 ARG A N 1
ATOM 1803 C CA . ARG A 1 233 ? 4.322 -4.908 16.407 1.00 95.00 233 ARG A CA 1
ATOM 1804 C C . ARG A 1 233 ? 3.690 -4.240 17.624 1.00 95.00 233 ARG A C 1
ATOM 1806 O O . ARG A 1 233 ? 2.864 -4.860 18.278 1.00 95.00 233 ARG A O 1
ATOM 1813 N N . VAL A 1 234 ? 4.004 -2.972 17.889 1.00 94.56 234 VAL A N 1
ATOM 1814 C CA . VAL A 1 234 ? 3.378 -2.221 18.988 1.00 94.56 234 VAL A CA 1
ATOM 1815 C C . VAL A 1 234 ? 1.871 -2.076 18.774 1.00 94.56 234 VAL A C 1
ATOM 1817 O O . VAL A 1 234 ? 1.111 -2.254 19.718 1.00 94.56 234 VAL A O 1
ATOM 1820 N N . ILE A 1 235 ? 1.404 -1.816 17.549 1.00 94.75 235 ILE A N 1
ATOM 1821 C CA . ILE A 1 235 ? -0.042 -1.802 17.262 1.00 94.75 235 ILE A CA 1
ATOM 1822 C C . ILE A 1 235 ? -0.665 -3.171 17.563 1.00 94.75 235 ILE A C 1
ATOM 1824 O O . ILE A 1 235 ? -1.693 -3.231 18.227 1.00 94.75 235 ILE A O 1
ATOM 1828 N N . GLN A 1 236 ? -0.031 -4.251 17.102 1.00 94.75 236 GLN A N 1
ATOM 1829 C CA . GLN A 1 236 ? -0.526 -5.617 17.267 1.00 94.75 236 GLN A CA 1
ATOM 1830 C C . GLN A 1 236 ? -0.624 -6.047 18.740 1.00 94.75 236 GLN A C 1
ATOM 1832 O O . GLN A 1 236 ? -1.588 -6.712 19.105 1.00 94.75 236 GLN A O 1
ATOM 1837 N N . VAL A 1 237 ? 0.364 -5.685 19.563 1.00 92.25 237 VAL A N 1
ATOM 1838 C CA . VAL A 1 237 ? 0.525 -6.219 20.927 1.00 92.25 237 VAL A CA 1
ATOM 1839 C C . VAL A 1 237 ? 0.023 -5.261 22.015 1.00 92.25 237 VAL A C 1
ATOM 1841 O O . VAL A 1 237 ? -0.474 -5.707 23.047 1.00 92.25 237 VAL A O 1
ATOM 1844 N N . VAL A 1 238 ? 0.150 -3.946 21.813 1.00 90.94 238 VAL A N 1
ATOM 1845 C CA . VAL A 1 238 ? -0.178 -2.926 22.831 1.00 90.94 238 VAL A CA 1
ATOM 1846 C C . VAL A 1 238 ? -1.541 -2.284 22.570 1.00 90.94 238 VAL A C 1
ATOM 1848 O O . VAL A 1 238 ? -2.296 -2.035 23.504 1.00 90.94 238 VAL A O 1
ATOM 1851 N N . HIS A 1 239 ? -1.887 -2.012 21.307 1.00 89.62 239 HIS A N 1
ATOM 1852 C CA . HIS A 1 239 ? -3.120 -1.297 20.949 1.00 89.62 239 HIS A CA 1
ATOM 1853 C C . HIS A 1 239 ? -4.218 -2.253 20.474 1.00 89.62 239 HIS A C 1
ATOM 1855 O O . HIS A 1 239 ? -4.600 -2.246 19.300 1.00 89.62 239 HIS A O 1
ATOM 1861 N N . SER A 1 240 ? -4.758 -3.049 21.400 1.00 89.75 240 SER A N 1
ATOM 1862 C CA . SER A 1 240 ? -5.828 -4.026 21.133 1.00 89.75 240 SER A CA 1
ATOM 1863 C C . SER A 1 240 ? -7.057 -3.414 20.446 1.00 89.75 240 SER A C 1
ATOM 1865 O O . SER A 1 240 ? -7.625 -4.033 19.543 1.00 89.75 240 SER A O 1
ATOM 1867 N N . ASP A 1 241 ? -7.429 -2.180 20.795 1.00 91.19 241 ASP A N 1
ATOM 1868 C CA . ASP A 1 241 ? -8.535 -1.453 20.158 1.00 91.19 241 ASP A CA 1
ATOM 1869 C C . ASP A 1 241 ? -8.260 -1.177 18.674 1.00 91.19 241 ASP A C 1
ATOM 1871 O O . ASP A 1 241 ? -9.106 -1.427 17.813 1.00 91.19 241 ASP A O 1
ATOM 1875 N N . LEU A 1 242 ? -7.051 -0.703 18.348 1.00 94.12 242 LEU A N 1
ATOM 1876 C CA . LEU A 1 242 ? -6.659 -0.439 16.963 1.00 94.12 242 LEU A CA 1
ATOM 1877 C C . LEU A 1 242 ? -6.577 -1.732 16.163 1.00 94.12 242 LEU A C 1
ATOM 1879 O O . LEU A 1 242 ? -7.037 -1.776 15.022 1.00 94.12 242 LEU A O 1
ATOM 1883 N N . MET A 1 243 ? -6.033 -2.790 16.763 1.00 95.44 243 MET A N 1
ATOM 1884 C CA . MET A 1 243 ? -5.978 -4.092 16.115 1.00 95.44 243 MET A CA 1
ATOM 1885 C C . MET A 1 243 ? -7.386 -4.657 15.877 1.00 95.44 243 MET A C 1
ATOM 1887 O O . MET A 1 243 ? -7.647 -5.198 14.806 1.00 95.44 243 MET A O 1
ATOM 1891 N N . SER A 1 244 ? -8.327 -4.448 16.803 1.00 94.94 244 SER A N 1
ATOM 1892 C CA . SER A 1 244 ? -9.738 -4.832 16.642 1.00 94.94 244 SER A CA 1
ATOM 1893 C C . SER A 1 244 ? -10.412 -4.080 15.491 1.00 94.94 244 SER A C 1
ATOM 1895 O O . SER A 1 244 ? -11.071 -4.695 14.651 1.00 94.94 244 SER A O 1
ATOM 1897 N N . ILE A 1 245 ? -10.187 -2.765 15.384 1.00 95.69 245 ILE A N 1
ATOM 1898 C CA . ILE A 1 245 ? -10.664 -1.948 14.254 1.00 95.69 245 ILE A CA 1
ATOM 1899 C C . ILE A 1 245 ? -10.104 -2.480 12.927 1.00 95.69 245 ILE A C 1
ATOM 1901 O O . ILE A 1 245 ? -10.847 -2.655 11.957 1.00 95.69 245 ILE A O 1
ATOM 1905 N N . LEU A 1 246 ? -8.799 -2.762 12.874 1.00 97.19 246 LEU A N 1
ATOM 1906 C CA . LEU A 1 246 ? -8.149 -3.285 11.673 1.00 97.19 246 LEU A CA 1
ATOM 1907 C C . LEU A 1 246 ? -8.661 -4.684 11.318 1.00 97.19 246 LEU A C 1
ATOM 1909 O O . LEU A 1 246 ? -8.968 -4.923 10.154 1.00 97.19 246 LEU A O 1
ATOM 1913 N N . HIS A 1 247 ? -8.849 -5.574 12.295 1.00 96.69 247 HIS A N 1
ATOM 1914 C CA . HIS A 1 247 ? -9.427 -6.902 12.081 1.00 96.69 247 HIS A CA 1
ATOM 1915 C C . HIS A 1 247 ? -10.838 -6.847 11.501 1.00 96.69 247 HIS A C 1
ATOM 1917 O O . HIS A 1 247 ? -11.148 -7.632 10.608 1.00 96.69 247 HIS A O 1
ATOM 1923 N N . LEU A 1 248 ? -11.674 -5.905 11.944 1.00 96.69 248 LEU A N 1
ATOM 1924 C CA . LEU A 1 248 ? -13.002 -5.700 11.363 1.00 96.69 248 LEU A CA 1
ATOM 1925 C C . LEU A 1 248 ? -12.926 -5.226 9.903 1.00 96.69 248 LEU A C 1
ATOM 1927 O O . LEU A 1 248 ? -13.729 -5.648 9.070 1.00 96.69 248 LEU A O 1
ATOM 1931 N N . ALA A 1 249 ? -11.956 -4.371 9.573 1.00 96.19 249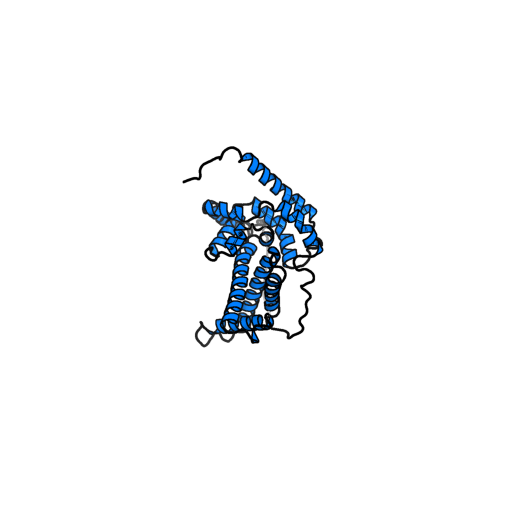 ALA A N 1
ATOM 1932 C CA . ALA A 1 249 ? -11.780 -3.831 8.225 1.00 96.19 249 ALA A CA 1
ATOM 1933 C C . ALA A 1 249 ? -11.008 -4.761 7.266 1.00 96.19 249 ALA A C 1
ATOM 1935 O O . ALA A 1 249 ? -11.144 -4.629 6.047 1.00 96.19 249 ALA A O 1
ATOM 1936 N N . ASN A 1 250 ? -10.198 -5.689 7.781 1.00 97.31 250 ASN A N 1
ATOM 1937 C CA . ASN A 1 250 ? -9.325 -6.558 6.988 1.00 97.31 250 ASN A CA 1
ATOM 1938 C C . ASN A 1 250 ? -10.078 -7.360 5.911 1.00 97.31 250 ASN A C 1
ATOM 1940 O O . ASN A 1 250 ? -9.651 -7.292 4.757 1.00 97.31 250 ASN A O 1
ATOM 1944 N N . PRO A 1 251 ? -11.213 -8.030 6.199 1.00 96.38 251 PRO A N 1
ATOM 1945 C CA . PRO A 1 251 ? -11.877 -8.863 5.200 1.00 96.38 251 PRO A CA 1
ATOM 1946 C C . PRO A 1 251 ? -12.367 -8.075 3.978 1.00 96.38 251 PRO A C 1
ATOM 1948 O O . PRO A 1 251 ? -12.195 -8.521 2.842 1.00 96.38 251 PRO A O 1
ATOM 1951 N N . ILE A 1 252 ? -12.935 -6.877 4.170 1.00 95.88 252 ILE A N 1
ATOM 1952 C CA . ILE A 1 252 ? -13.306 -6.028 3.028 1.00 95.88 252 ILE A CA 1
ATOM 1953 C C . ILE A 1 252 ? -12.069 -5.466 2.326 1.00 95.88 252 ILE A C 1
ATOM 1955 O O . ILE A 1 252 ? -12.029 -5.432 1.098 1.00 95.88 252 ILE A O 1
ATOM 1959 N N . ALA A 1 253 ? -11.034 -5.068 3.068 1.00 96.38 253 ALA A N 1
ATOM 1960 C CA . ALA A 1 253 ? -9.807 -4.549 2.477 1.00 96.38 253 ALA A CA 1
ATOM 1961 C C . ALA A 1 253 ? -9.113 -5.582 1.577 1.00 96.38 253 ALA A C 1
ATOM 1963 O O . ALA A 1 253 ? -8.655 -5.225 0.495 1.00 96.38 253 ALA A O 1
ATOM 1964 N N . GLU A 1 254 ? -9.081 -6.852 1.981 1.00 95.56 254 GLU A N 1
ATOM 1965 C CA . GLU A 1 254 ? -8.543 -7.964 1.190 1.00 95.56 254 GLU A CA 1
ATOM 1966 C C . GLU A 1 254 ? -9.368 -8.217 -0.073 1.00 95.56 254 GLU A C 1
ATOM 1968 O O . GLU A 1 254 ? -8.816 -8.297 -1.173 1.00 95.56 254 GLU A O 1
ATOM 1973 N N . LYS A 1 255 ? -10.699 -8.264 0.053 1.00 94.75 255 LYS A N 1
ATOM 1974 C CA . LYS A 1 255 ? -11.616 -8.400 -1.089 1.00 94.75 255 LYS A CA 1
ATOM 1975 C C . LYS A 1 255 ? -11.431 -7.271 -2.106 1.00 94.75 255 LYS A C 1
ATOM 1977 O O . LYS A 1 255 ? -11.344 -7.515 -3.312 1.00 94.75 255 LYS A O 1
ATOM 1982 N N . LEU A 1 256 ? -11.302 -6.032 -1.631 1.00 93.81 256 LEU A N 1
ATOM 1983 C CA . LEU A 1 256 ? -11.024 -4.872 -2.478 1.00 93.81 256 LEU A CA 1
ATOM 1984 C C . LEU A 1 256 ? -9.618 -4.928 -3.094 1.00 93.81 256 LEU A C 1
ATOM 1986 O O . LEU A 1 256 ? -9.465 -4.639 -4.281 1.00 93.81 256 LEU A O 1
ATOM 1990 N N . PHE A 1 257 ? -8.604 -5.349 -2.336 1.00 93.00 257 PHE A N 1
ATOM 1991 C CA . PHE A 1 257 ? -7.228 -5.506 -2.816 1.00 93.00 257 PHE A CA 1
ATOM 1992 C C . PHE A 1 257 ? -7.140 -6.532 -3.957 1.00 93.00 257 PHE A C 1
ATOM 1994 O O . PHE A 1 257 ? -6.601 -6.243 -5.030 1.00 93.00 257 PHE A O 1
ATOM 2001 N N . HIS A 1 258 ? -7.758 -7.700 -3.779 1.00 90.81 258 HIS A N 1
ATOM 2002 C CA . HIS A 1 258 ? -7.812 -8.748 -4.798 1.00 90.81 258 HIS A CA 1
ATOM 2003 C C . HIS A 1 258 ? -8.797 -8.445 -5.937 1.00 90.81 258 HIS A C 1
ATOM 2005 O O . HIS A 1 258 ? -8.689 -9.047 -7.008 1.00 90.81 258 HIS A O 1
ATOM 2011 N N . ASN A 1 259 ? -9.669 -7.446 -5.762 1.00 90.12 259 ASN A N 1
ATOM 2012 C CA . ASN A 1 259 ? -10.771 -7.101 -6.663 1.00 90.12 259 ASN A CA 1
ATOM 2013 C C . ASN A 1 259 ? -11.768 -8.256 -6.844 1.00 90.12 259 ASN A C 1
ATOM 2015 O O . ASN A 1 259 ? -12.200 -8.532 -7.963 1.00 90.12 259 ASN A O 1
ATOM 2019 N N . HIS A 1 260 ? -12.105 -8.950 -5.759 1.00 90.38 260 HIS A N 1
ATOM 2020 C CA . HIS A 1 260 ? -13.006 -10.097 -5.795 1.00 90.38 260 HIS A CA 1
ATOM 2021 C C . HIS A 1 260 ? -13.843 -10.197 -4.513 1.00 90.38 260 HIS A C 1
ATOM 2023 O O . HIS A 1 260 ? -13.340 -9.949 -3.421 1.00 90.38 260 HIS A O 1
ATOM 2029 N N . GLY A 1 261 ? -15.123 -10.561 -4.645 1.00 88.94 261 GLY A N 1
ATOM 2030 C CA . GLY A 1 261 ? -16.013 -10.867 -3.518 1.00 88.94 261 GLY A CA 1
ATOM 2031 C C . GLY A 1 261 ? -16.410 -9.680 -2.632 1.00 88.94 261 GLY A C 1
ATOM 2032 O O . GLY A 1 261 ? -16.985 -9.899 -1.568 1.00 88.94 261 GLY A O 1
ATOM 2033 N N . TYR A 1 262 ? -16.098 -8.439 -3.023 1.00 90.94 262 TYR A N 1
ATOM 2034 C CA . TYR A 1 262 ? -16.442 -7.225 -2.264 1.00 90.94 262 TYR A CA 1
ATOM 2035 C C . TYR A 1 262 ? -17.916 -6.804 -2.411 1.00 90.94 262 TYR A C 1
ATOM 2037 O O . TYR A 1 262 ? -18.390 -6.000 -1.617 1.00 90.94 262 TYR A O 1
ATOM 2045 N N . GLN A 1 263 ? -18.632 -7.336 -3.405 1.00 90.69 263 GLN A N 1
ATOM 2046 C CA . GLN A 1 263 ? -20.019 -6.968 -3.719 1.00 90.69 263 GLN A CA 1
ATOM 2047 C C . GLN A 1 263 ? -21.010 -7.449 -2.660 1.00 90.69 263 GLN A C 1
ATOM 2049 O O . GLN A 1 263 ? -21.914 -6.709 -2.284 1.00 90.69 263 GLN A O 1
ATOM 2054 N N . ASP A 1 264 ? -20.772 -8.638 -2.113 1.00 87.00 264 ASP A N 1
ATOM 2055 C CA . ASP A 1 264 ? -21.652 -9.278 -1.130 1.00 87.00 264 ASP A CA 1
ATOM 2056 C C . ASP A 1 264 ? -21.273 -8.931 0.317 1.00 87.00 264 ASP A C 1
ATOM 2058 O O . ASP A 1 264 ? -21.629 -9.637 1.259 1.00 87.00 264 ASP A O 1
ATOM 2062 N N . TYR A 1 265 ? -20.462 -7.889 0.520 1.00 90.50 265 TYR A N 1
ATOM 2063 C CA . TYR A 1 265 ? -19.985 -7.543 1.851 1.00 90.50 265 TYR A CA 1
ATOM 2064 C C . TYR A 1 265 ? -21.064 -6.806 2.648 1.00 90.50 265 TYR A C 1
ATOM 2066 O O . TYR A 1 265 ? -21.575 -5.773 2.210 1.00 90.50 265 TYR A O 1
ATOM 2074 N N . ASP A 1 266 ? -21.373 -7.293 3.852 1.00 91.69 266 ASP A N 1
ATOM 2075 C CA . ASP A 1 266 ? -22.329 -6.633 4.743 1.00 91.69 266 ASP A CA 1
ATOM 2076 C C . ASP A 1 266 ? -21.725 -5.355 5.341 1.00 91.69 266 ASP A C 1
ATOM 2078 O O . ASP A 1 266 ? -21.099 -5.327 6.406 1.00 91.69 266 ASP A O 1
ATOM 2082 N N . THR A 1 267 ? -21.912 -4.263 4.604 1.00 90.62 267 THR A N 1
ATOM 2083 C CA . THR A 1 267 ? -21.449 -2.932 4.996 1.00 90.62 267 THR A CA 1
ATOM 2084 C C . THR A 1 267 ? -22.130 -2.423 6.262 1.00 90.62 267 THR A C 1
ATOM 2086 O O . THR A 1 267 ? -21.491 -1.722 7.044 1.00 90.62 267 THR A O 1
ATOM 2089 N N . LYS A 1 268 ? -23.396 -2.789 6.502 1.00 91.12 268 LYS A N 1
ATOM 2090 C CA . LYS A 1 268 ? -24.163 -2.312 7.658 1.00 91.12 268 LYS A CA 1
ATOM 2091 C C . LYS A 1 268 ? -23.638 -2.944 8.936 1.00 91.12 268 LYS A C 1
ATOM 2093 O O . LYS A 1 268 ? -23.317 -2.215 9.872 1.00 91.12 268 LYS A O 1
ATOM 2098 N N . GLN A 1 269 ? -23.467 -4.266 8.939 1.00 93.06 269 GLN A N 1
ATOM 2099 C CA . GLN A 1 269 ? -22.932 -4.982 10.093 1.00 93.06 269 GLN A CA 1
ATOM 2100 C C . GLN A 1 269 ? -21.504 -4.527 10.427 1.00 93.06 269 GLN A C 1
ATOM 2102 O O . GLN A 1 269 ? -21.164 -4.363 11.600 1.00 93.06 269 GLN A O 1
ATOM 2107 N N . LEU A 1 270 ? -20.658 -4.294 9.415 1.00 93.38 270 LEU A N 1
ATOM 2108 C CA . LEU A 1 270 ? -19.311 -3.768 9.643 1.00 93.38 270 LEU A CA 1
ATOM 2109 C C . LEU A 1 270 ? -19.352 -2.389 10.319 1.00 93.38 270 LEU A C 1
ATOM 2111 O O . LEU A 1 270 ? -18.664 -2.172 11.316 1.00 93.38 270 LEU A O 1
ATOM 2115 N N . LEU A 1 271 ? -20.156 -1.463 9.793 1.00 93.44 271 LEU A N 1
ATOM 2116 C CA . LEU A 1 271 ? -20.264 -0.109 10.340 1.00 93.44 271 LEU A CA 1
ATOM 2117 C C . LEU A 1 271 ? -20.840 -0.105 11.759 1.00 93.44 271 LEU A C 1
ATOM 2119 O O . LEU A 1 271 ? -20.348 0.634 12.607 1.00 93.44 271 LEU A O 1
ATOM 2123 N N . GLU A 1 272 ? -21.827 -0.953 12.045 1.00 93.75 272 GLU A N 1
ATOM 2124 C CA . GLU A 1 272 ? -22.392 -1.112 13.387 1.00 93.75 272 GLU A CA 1
ATOM 2125 C C . GLU A 1 272 ? -21.330 -1.555 14.401 1.00 93.75 272 GLU A C 1
ATOM 2127 O O . GLU A 1 272 ? -21.145 -0.898 15.427 1.00 93.75 272 GLU A O 1
ATOM 2132 N N . LYS A 1 273 ? -20.553 -2.596 14.074 1.00 93.31 273 LYS A N 1
ATOM 2133 C CA . LYS A 1 273 ? -19.451 -3.074 14.926 1.00 93.31 273 LYS A CA 1
ATOM 2134 C C . LYS A 1 273 ? -18.383 -1.999 15.140 1.00 93.31 273 LYS A C 1
ATOM 2136 O O . LYS A 1 273 ? -17.880 -1.842 16.247 1.00 93.31 273 LYS A O 1
ATOM 2141 N N . LEU A 1 274 ? -18.046 -1.234 14.101 1.00 91.50 274 LEU A N 1
ATOM 2142 C CA . LEU A 1 274 ? -17.029 -0.180 14.181 1.00 91.50 274 LEU A CA 1
ATOM 2143 C C . LEU A 1 274 ? -17.479 1.043 14.988 1.00 91.50 274 LEU A C 1
ATOM 2145 O O . LEU A 1 274 ? -16.644 1.682 15.632 1.00 91.50 274 LEU A O 1
ATOM 2149 N N . ARG A 1 275 ? -18.777 1.369 14.996 1.00 91.25 275 ARG A N 1
ATOM 2150 C CA . ARG A 1 275 ? -19.314 2.481 15.796 1.00 91.25 275 ARG A CA 1
ATOM 2151 C C . ARG A 1 275 ? -19.103 2.279 17.291 1.00 91.25 275 ARG A C 1
ATOM 2153 O O . ARG A 1 275 ? -18.839 3.262 17.973 1.00 91.25 275 ARG A O 1
ATOM 2160 N N . VAL A 1 276 ? -19.119 1.035 17.777 1.00 89.00 276 VAL A N 1
ATOM 2161 C CA . VAL A 1 276 ? -18.808 0.719 19.183 1.00 89.00 276 VAL A CA 1
ATOM 2162 C C . VAL A 1 276 ? -17.443 1.296 19.577 1.00 89.00 276 VAL A C 1
ATOM 2164 O O . VAL A 1 276 ? -17.328 1.969 20.596 1.00 89.00 276 VAL A O 1
ATOM 2167 N N . PHE A 1 277 ? -16.431 1.146 18.719 1.00 82.44 277 PHE A N 1
ATOM 2168 C CA . PHE A 1 277 ? -15.089 1.692 18.950 1.00 82.44 277 PHE A CA 1
ATOM 2169 C C . PHE A 1 277 ? -15.020 3.213 18.758 1.00 82.44 277 PHE A C 1
ATOM 2171 O O . PHE A 1 277 ? -14.340 3.910 19.514 1.00 82.44 277 PHE A O 1
ATOM 2178 N N . GLY A 1 278 ? -15.746 3.752 17.773 1.00 70.19 278 GLY A N 1
ATOM 2179 C CA . GLY A 1 278 ? -15.821 5.198 17.540 1.00 70.19 278 GLY A CA 1
ATOM 2180 C C . GLY A 1 278 ? -16.429 5.958 18.726 1.00 70.19 278 GLY A C 1
ATOM 2181 O O . GLY A 1 278 ? -15.910 6.998 19.132 1.00 70.19 278 GLY A O 1
ATOM 2182 N N . SER A 1 279 ? -17.483 5.411 19.335 1.00 61.81 279 SER A N 1
ATOM 2183 C CA . SER A 1 279 ? -18.140 5.986 20.513 1.00 61.81 279 SER A CA 1
ATOM 2184 C C . SER A 1 279 ? -17.255 5.951 21.765 1.00 61.81 279 SER A C 1
ATOM 2186 O O . SER A 1 279 ? -17.270 6.907 22.541 1.00 61.81 279 SER A O 1
ATOM 2188 N N . ILE A 1 280 ? -16.435 4.907 21.936 1.00 57.44 280 ILE A N 1
ATOM 2189 C CA . ILE A 1 280 ? -15.469 4.797 23.046 1.00 57.44 280 ILE A CA 1
ATOM 2190 C C . ILE A 1 280 ? -14.369 5.864 22.921 1.00 57.44 280 ILE A C 1
ATOM 2192 O O . ILE A 1 280 ? -14.033 6.526 23.905 1.00 57.44 280 ILE A O 1
ATOM 2196 N N . SER A 1 281 ? -13.865 6.103 21.705 1.00 52.47 281 SER A N 1
ATOM 2197 C CA . SER A 1 281 ? -12.818 7.103 21.455 1.00 52.47 281 SER A CA 1
ATOM 2198 C C . SER A 1 281 ? -13.281 8.539 21.755 1.00 52.47 281 SER A C 1
ATOM 2200 O O . SER A 1 281 ? -12.541 9.316 22.362 1.00 52.47 281 SER A O 1
ATOM 2202 N N . VAL A 1 282 ? -14.533 8.878 21.418 1.00 50.34 282 VAL A N 1
ATOM 2203 C CA . VAL A 1 282 ? -15.137 10.188 21.739 1.00 50.34 282 VAL A CA 1
ATOM 2204 C C . VAL A 1 282 ? -15.429 10.327 23.242 1.00 50.34 282 VAL A C 1
ATOM 2206 O O . VAL A 1 282 ? -15.263 11.411 23.804 1.00 50.34 282 VAL A O 1
ATOM 2209 N N . GLY A 1 283 ? -15.816 9.236 23.913 1.00 38.38 283 GLY A N 1
ATOM 2210 C CA . GLY A 1 283 ? -16.041 9.202 25.362 1.00 38.38 283 GLY A CA 1
ATOM 2211 C C . GLY A 1 283 ? -14.765 9.425 26.184 1.00 38.38 283 GLY A C 1
ATOM 2212 O O . GLY A 1 283 ? -14.764 10.247 27.099 1.00 38.38 283 GLY A O 1
ATOM 2213 N N . GLN A 1 284 ? -13.653 8.775 25.821 1.00 44.47 284 GLN A N 1
ATOM 2214 C CA . GLN A 1 284 ? -12.350 8.973 26.476 1.00 44.47 284 GLN A CA 1
ATOM 2215 C C . GLN A 1 284 ? -11.754 10.366 26.224 1.00 44.47 284 GLN A C 1
ATOM 2217 O O . GLN A 1 284 ? -11.149 10.943 27.125 1.00 44.47 284 GLN A O 1
ATOM 2222 N N . ALA A 1 285 ? -11.951 10.944 25.033 1.00 39.53 285 ALA A N 1
ATOM 2223 C CA . ALA A 1 285 ? -11.510 12.311 24.743 1.00 39.53 285 ALA A CA 1
ATOM 2224 C C . ALA A 1 285 ? -12.254 13.361 25.590 1.00 39.53 285 ALA A C 1
ATOM 2226 O O . ALA A 1 285 ? -11.657 14.351 26.004 1.00 39.53 285 ALA A O 1
ATOM 2227 N N . ARG A 1 286 ? -13.540 13.132 25.897 1.00 38.56 286 ARG A N 1
ATOM 2228 C CA . ARG A 1 286 ? -14.313 13.985 26.816 1.00 38.56 286 ARG A CA 1
ATOM 2229 C C . ARG A 1 286 ? -13.914 13.803 28.281 1.00 38.56 286 ARG A C 1
ATOM 2231 O O . ARG A 1 286 ? -13.900 14.788 29.008 1.0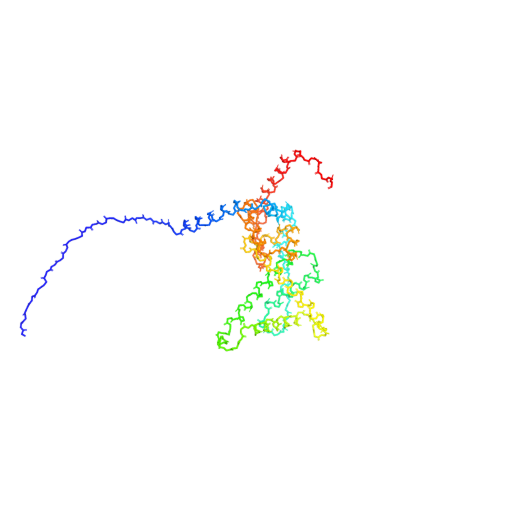0 38.56 286 ARG A O 1
ATOM 2238 N N . ALA A 1 287 ? -13.555 12.590 28.699 1.00 42.16 287 ALA A N 1
ATOM 2239 C CA . ALA A 1 287 ? -13.086 12.321 30.061 1.00 42.16 287 ALA A CA 1
ATOM 2240 C C . ALA A 1 287 ? -11.696 12.926 30.350 1.00 42.16 287 ALA A C 1
ATOM 2242 O O . ALA A 1 287 ? -11.451 13.383 31.461 1.00 42.16 287 ALA A O 1
ATOM 2243 N N . ASN A 1 288 ? -10.819 12.998 29.343 1.00 41.31 288 ASN A N 1
ATOM 2244 C CA . ASN A 1 288 ? -9.472 13.573 29.467 1.00 41.31 288 ASN A CA 1
ATOM 2245 C C . ASN A 1 288 ? -9.391 15.069 29.098 1.00 41.31 288 ASN A C 1
ATOM 2247 O O . ASN A 1 288 ? -8.314 15.654 29.147 1.00 41.31 288 ASN A O 1
ATOM 2251 N N . GLY A 1 289 ? -10.507 15.696 28.708 1.00 36.78 289 GLY A N 1
ATOM 2252 C CA . GLY A 1 289 ? -10.571 17.095 28.263 1.00 36.78 289 GLY A CA 1
ATOM 2253 C C . GLY A 1 289 ? -10.662 18.136 29.385 1.00 36.78 289 GLY A C 1
ATOM 2254 O O . GLY A 1 289 ? -10.889 19.311 29.102 1.00 36.78 289 GLY A O 1
ATOM 2255 N N . GLY A 1 290 ? -10.512 17.732 30.647 1.00 36.59 290 GLY A N 1
ATOM 2256 C CA . GLY A 1 290 ? -10.385 18.646 31.776 1.00 36.59 290 GLY A CA 1
ATOM 2257 C C . GLY A 1 290 ? -8.917 18.861 32.122 1.00 36.59 290 GLY A C 1
ATOM 2258 O O . GLY A 1 290 ? -8.319 17.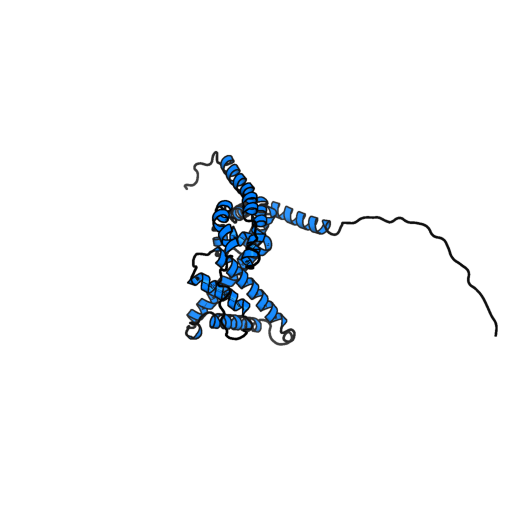998 32.752 1.00 36.59 290 GLY A O 1
ATOM 2259 N N . ASN A 1 291 ? -8.392 20.040 31.784 1.00 39.97 291 ASN A N 1
ATOM 2260 C CA . ASN A 1 291 ? -7.142 20.612 32.300 1.00 39.97 291 ASN A CA 1
ATOM 2261 C C . ASN A 1 291 ? -5.832 20.248 31.563 1.00 39.97 291 ASN A C 1
ATOM 2263 O O . ASN A 1 291 ? -5.039 19.437 32.027 1.00 39.97 291 ASN A O 1
ATOM 2267 N N . ALA A 1 292 ? -5.571 20.929 30.444 1.00 34.94 292 ALA A N 1
ATOM 2268 C CA . ALA A 1 292 ? -4.214 21.253 29.983 1.00 34.94 292 ALA A CA 1
ATOM 2269 C C . ALA A 1 292 ? -4.290 22.449 29.018 1.00 34.94 292 ALA A C 1
ATOM 2271 O O . ALA A 1 292 ? -4.093 22.321 27.809 1.00 34.94 292 ALA A O 1
ATOM 2272 N N . GLY A 1 293 ? -4.691 23.600 29.560 1.00 33.59 293 GLY A N 1
ATOM 2273 C CA . GLY A 1 293 ? -4.427 24.891 28.935 1.00 33.59 293 GLY A CA 1
ATOM 2274 C C . GLY A 1 293 ? -2.989 25.311 29.233 1.00 33.59 293 GLY A C 1
ATOM 2275 O O . GLY A 1 293 ? -2.502 25.054 30.327 1.00 33.59 293 GLY A O 1
ATOM 2276 N N . ASP A 1 294 ? -2.367 25.942 28.239 1.00 39.88 294 ASP A N 1
ATOM 2277 C CA . ASP A 1 294 ? -1.174 26.788 28.332 1.00 39.88 294 ASP A CA 1
ATOM 2278 C C . ASP A 1 294 ? 0.091 26.193 28.958 1.00 39.88 294 ASP A C 1
ATOM 2280 O O . ASP A 1 294 ? 0.295 26.320 30.155 1.00 39.88 294 ASP A O 1
ATOM 2284 N N . GLU A 1 295 ? 1.009 25.684 28.123 1.00 35.28 295 GLU A N 1
ATOM 2285 C CA . GLU A 1 295 ? 2.458 25.866 28.352 1.00 35.28 295 GLU A CA 1
ATOM 2286 C C . GLU A 1 295 ? 3.319 25.347 27.185 1.00 35.28 295 GLU A C 1
ATOM 2288 O O . GLU A 1 295 ? 4.009 24.355 27.325 1.00 35.28 295 GLU A O 1
ATOM 2293 N N . TRP A 1 296 ? 3.321 26.005 26.016 1.00 32.38 296 TRP A N 1
ATOM 2294 C CA . TRP A 1 296 ? 4.456 25.901 25.071 1.00 32.38 296 TRP A CA 1
ATOM 2295 C C . TRP A 1 296 ? 4.623 27.204 24.271 1.00 32.38 296 TRP A C 1
ATOM 2297 O O . TRP A 1 296 ? 4.286 27.300 23.091 1.00 32.38 296 TRP A O 1
ATOM 2307 N N . ARG A 1 297 ? 5.162 28.229 24.940 1.00 35.72 297 ARG A N 1
ATOM 2308 C CA . ARG A 1 297 ? 5.979 29.282 24.319 1.00 35.72 297 ARG A CA 1
ATOM 2309 C C . ARG A 1 297 ? 7.214 29.493 25.185 1.00 35.72 297 ARG A C 1
ATOM 2311 O O . ARG A 1 297 ? 7.123 30.244 26.150 1.00 35.72 297 ARG A O 1
ATOM 2318 N N . GLN A 1 298 ? 8.326 28.872 24.802 1.00 34.97 298 GLN A N 1
ATOM 2319 C CA . GLN A 1 298 ? 9.678 29.441 24.841 1.00 34.97 298 GLN A CA 1
ATOM 2320 C C . GLN A 1 298 ? 10.468 28.847 23.677 1.00 34.97 298 GLN A C 1
ATOM 2322 O O . GLN A 1 298 ? 10.335 27.623 23.455 1.00 34.97 298 GLN A O 1
#

pLDDT: mean 77.13, std 22.77, range [29.2, 98.38]

Foldseek 3Di:
DDYDDDDDDDDDDDDDDDDDDDDDPPVVVVVVVVVVLVVLVVVQDPVLLVLLVQFFALCLLVLCVVPLLVCLVAFPCGPVVPDDDPDDPPLLVQLLSLVLQLVCCVVPPVPPQLSLLLSLLSNLVSLVVSLVVVVVVPPDPPPDDDPDPDSVVVSVVVVLVSLVVNDVCSVVDDPVRSVVSVVVSVLSNQLSVLSVLLCVQQNLLSSSGTDPSNVVLSNDPVNDSVSSNSSSSCCNSPVPLSSVLSVLRRVLSVCSSVVHDSNPDPSPVSSVVVVVSSVVVVVVCVVPVPDDPDDDDD

Sequence (298 aa):
MCSTASLPQPAPNAESPAPSNADSVNEAGQTIQRDADNSIQDAATPGLVTVAKACVRSDFVQFLETNLSRWCQHGLWGRERSSGHMARVDKYEKLQTAYSYICQLDARMKDDAIRSRMAMVFLHLEFEKTCRECRSSHPGEAKTKTMMGRGRGKISSMIDGILENTHPSWRFANAREKGEMRTNFHNQKRYGKRWWILVNTLGCGILLLCSSSLVGMIRNTTVTATTLAAIARVIQVVHSDLMSILHLANPIAEKLFHNHGYQDYDTKQLLEKLRVFGSISVGQARANGGNAGDEWRQ

Organism: NCBI:txid1291518